Protein AF-A0AAV0WJK2-F1 (afdb_monomer)

Sequence (237 aa):
MKTFFPKAPYCVALFKSIAQGIRLPPEPILTRWGTWLEAAIYYCENFQIICSTINALDENYADSIKKVKLCLLKPGLENNLAYIKSNFHVLTMAIVKLQTKNLPLADSLTVIQEVNSKFQPLKGTQGKAVLLKLQKVCEKYEGLKMVEKISNILEGEDEILDMNQFLDNYSCNNFVYFKYAPTTSVDVERSFSSYKTLLSDNRRAFTFENLRKHLRPYRQHHPSIHFYFFYGELACN

pLDDT: mean 74.37, std 17.86, range [25.33, 94.31]

Mean predicted aligned error: 12.56 Å

Nearest PDB structures (foldseek):
  7wot-assembly1_P  TM=3.362E-01  e=7.918E+00  Saccharomyces cerevisiae
  7mfd-assembly1_C  TM=3.365E-01  e=8.317E+00  Homo sapiens

Radius of gyration: 23.31 Å; Cα contacts (8 Å, |Δi|>4): 149; chains: 1; bounding box: 65×35×63 Å

Organism: NCBI:txid13131

Solvent-accessible surface area (backbone atoms only — not comparable to full-atom values): 14591 Å² total; per-residue (Å²): 134,86,76,74,58,90,76,32,71,66,56,44,52,50,39,52,72,75,39,73,93,59,80,79,85,67,82,55,48,92,90,38,64,56,41,45,52,52,32,44,37,50,48,52,76,42,39,69,63,50,50,55,44,58,67,73,50,64,50,88,80,36,72,66,49,43,53,51,54,58,57,71,68,40,86,60,51,69,60,51,29,50,50,46,41,75,67,47,47,61,54,43,55,41,55,53,57,62,69,45,83,84,50,40,32,59,62,48,50,50,46,52,49,54,48,49,63,65,41,69,77,44,68,62,72,67,36,42,53,50,42,55,51,51,50,53,54,58,68,70,36,62,64,54,61,52,51,51,53,55,39,39,48,75,76,68,48,95,68,88,74,68,64,86,80,44,70,99,76,78,53,81,81,55,57,69,65,46,50,57,41,75,91,40,62,65,56,55,57,54,44,50,58,52,45,55,62,71,70,39,92,87,67,85,79,85,52,72,70,62,50,53,69,74,47,54,98,65,73,77,89,60,102,79,72,81,92,68,67,83,83,52,76,87,64,80,130

Secondary structure (DSSP, 8-state):
---SSTT-HHHHHHHHHHSTTPPPPP---TT-HHHHHHHHHHHHHTHHHHHHHHHTS-GGG-HHHHHHHHHHTSTTHHHHHHHHHHHHHHHHHHHHHHTSTT--HHHHHHHHHHHHHHHTT--SHHHHHHHHHHHHHHHH-HHHHHHHHHHHHHHT------GGGS-TT--HHHHGGGGG---SHHHHHHHHHHHHHHTSTTS----HHHHHHHSGGG----TT-----SSSTTS--

Structure (mmCIF, N/CA/C/O backbone):
data_AF-A0AAV0WJK2-F1
#
_entry.id   AF-A0AAV0WJK2-F1
#
loop_
_atom_site.group_PDB
_atom_site.id
_atom_site.type_symbol
_atom_site.label_atom_id
_atom_site.label_alt_id
_atom_site.label_comp_id
_atom_site.label_asym_id
_atom_site.label_entity_id
_atom_site.label_seq_id
_atom_site.pdbx_PDB_ins_code
_atom_site.Cartn_x
_atom_site.Cartn_y
_atom_site.Cartn_z
_atom_site.occupancy
_atom_site.B_iso_or_equiv
_atom_site.auth_seq_id
_atom_site.auth_comp_id
_atom_site.auth_asym_id
_atom_site.auth_atom_id
_atom_site.pdbx_PDB_model_num
ATOM 1 N N . MET A 1 1 ? 2.038 12.239 -14.663 1.00 38.25 1 MET A N 1
ATOM 2 C CA . MET A 1 1 ? 2.965 11.410 -15.469 1.00 3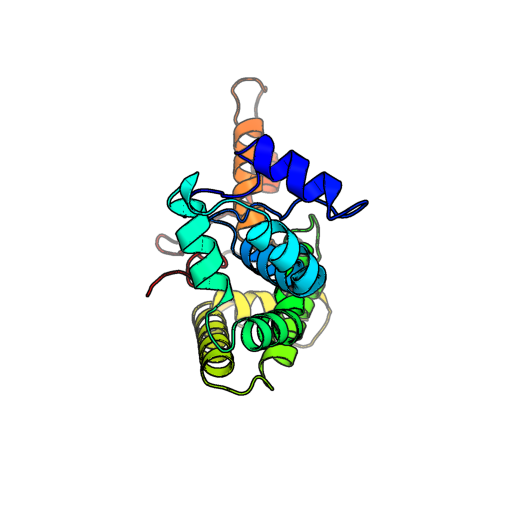8.25 1 MET A CA 1
ATOM 3 C C . MET A 1 1 ? 2.125 10.672 -16.510 1.00 38.25 1 MET A C 1
ATOM 5 O O . MET A 1 1 ? 1.219 9.956 -16.110 1.00 38.25 1 MET A O 1
ATOM 9 N N . LYS A 1 2 ? 2.285 10.940 -17.817 1.00 43.56 2 LYS A N 1
ATOM 10 C CA . LYS A 1 2 ? 1.492 10.256 -18.864 1.00 43.56 2 LYS A CA 1
ATOM 11 C C . LYS A 1 2 ? 1.975 8.798 -18.998 1.00 43.56 2 LYS A C 1
ATOM 13 O O . LYS A 1 2 ? 3.174 8.551 -18.947 1.00 43.56 2 LYS A O 1
ATOM 18 N N . THR A 1 3 ? 1.042 7.858 -19.132 1.00 48.41 3 THR A N 1
ATOM 19 C CA . THR A 1 3 ? 1.235 6.393 -19.188 1.00 48.41 3 THR A CA 1
ATOM 20 C C . THR A 1 3 ? 2.058 5.961 -20.413 1.00 48.41 3 THR A C 1
ATOM 22 O O . THR A 1 3 ? 1.645 6.244 -21.537 1.00 48.41 3 THR A O 1
ATOM 25 N N . PHE A 1 4 ? 3.192 5.281 -20.207 1.00 53.69 4 PHE A N 1
ATOM 26 C CA . PHE A 1 4 ? 4.162 4.926 -21.262 1.00 53.69 4 PHE A CA 1
ATOM 27 C C . PHE A 1 4 ? 3.839 3.613 -22.003 1.00 53.69 4 PHE A C 1
ATOM 29 O O . PHE A 1 4 ? 3.826 3.591 -23.227 1.00 53.69 4 PHE A O 1
ATOM 36 N N . PHE A 1 5 ? 3.530 2.529 -21.285 1.00 56.81 5 PHE A N 1
ATOM 37 C CA . PHE A 1 5 ? 3.301 1.206 -21.892 1.00 56.81 5 PHE A CA 1
ATOM 38 C C . PHE A 1 5 ? 1.904 0.976 -22.505 1.00 56.81 5 PHE A C 1
ATOM 40 O O . PHE A 1 5 ? 1.838 0.472 -23.619 1.00 56.81 5 PHE A O 1
ATOM 47 N N . PRO A 1 6 ? 0.781 1.347 -21.865 1.00 55.84 6 PRO A N 1
ATOM 48 C CA . PRO A 1 6 ? -0.554 0.919 -22.314 1.00 55.84 6 PRO A CA 1
ATOM 49 C C . PRO A 1 6 ? -1.087 1.643 -23.556 1.00 55.84 6 PRO A C 1
ATOM 51 O O . PRO A 1 6 ? -1.989 1.150 -24.224 1.00 55.84 6 PRO A O 1
ATOM 54 N N . LYS A 1 7 ? -0.556 2.834 -23.863 1.00 63.03 7 LYS A N 1
ATOM 55 C CA . LYS A 1 7 ? -1.101 3.721 -24.907 1.00 63.03 7 LYS A CA 1
ATOM 56 C C . LYS A 1 7 ? -0.344 3.670 -26.234 1.00 63.03 7 LYS A C 1
ATOM 58 O O . LYS A 1 7 ? -0.722 4.377 -27.161 1.00 63.03 7 LYS A O 1
ATOM 63 N N . ALA A 1 8 ? 0.705 2.853 -26.334 1.00 71.25 8 ALA A N 1
ATOM 64 C CA . ALA A 1 8 ? 1.527 2.722 -27.532 1.00 71.25 8 ALA A CA 1
ATOM 65 C C . ALA A 1 8 ? 1.498 1.266 -28.036 1.00 71.25 8 ALA A C 1
ATOM 67 O O . ALA A 1 8 ? 2.210 0.425 -27.482 1.00 71.25 8 ALA A O 1
ATOM 68 N N . PRO A 1 9 ? 0.709 0.949 -29.086 1.00 79.31 9 PRO A N 1
ATOM 69 C CA . PRO A 1 9 ? 0.580 -0.412 -29.618 1.00 79.31 9 PRO A CA 1
ATOM 70 C C . PRO A 1 9 ? 1.926 -1.062 -29.957 1.00 79.31 9 PRO A C 1
ATOM 72 O O . PRO A 1 9 ? 2.132 -2.239 -29.674 1.00 79.31 9 PRO A O 1
ATOM 75 N N . TYR A 1 10 ? 2.865 -0.266 -30.478 1.00 81.06 10 TYR A N 1
ATOM 76 C CA . TYR A 1 10 ? 4.237 -0.688 -30.758 1.00 81.06 10 TYR A CA 1
ATOM 77 C C . TYR A 1 10 ? 4.980 -1.158 -29.496 1.00 81.06 10 TYR A C 1
ATOM 79 O O . TYR A 1 10 ? 5.514 -2.265 -29.470 1.00 81.06 10 TYR A O 1
ATOM 87 N N . CYS A 1 11 ? 4.951 -0.372 -28.414 1.00 79.12 11 CYS A N 1
ATOM 88 C CA . CYS A 1 11 ? 5.599 -0.731 -27.149 1.00 79.12 11 CYS A CA 1
ATOM 89 C C . CYS A 1 11 ? 4.970 -1.980 -26.516 1.00 79.12 11 CYS A C 1
ATOM 91 O O . CYS A 1 11 ? 5.682 -2.811 -25.959 1.00 79.12 11 CYS A O 1
ATOM 93 N N . VAL A 1 12 ? 3.644 -2.133 -26.618 1.00 82.88 12 VAL A N 1
ATOM 94 C CA . VAL A 1 12 ? 2.930 -3.326 -26.134 1.00 82.88 12 VAL A CA 1
ATOM 95 C C . VAL A 1 12 ? 3.332 -4.568 -26.928 1.00 82.88 12 VAL A C 1
ATOM 97 O O . VAL A 1 12 ? 3.562 -5.618 -26.330 1.00 82.88 12 VAL A O 1
ATOM 100 N N . ALA A 1 13 ? 3.419 -4.466 -28.257 1.00 84.12 13 ALA A N 1
ATOM 101 C CA . ALA A 1 13 ? 3.833 -5.572 -29.116 1.00 84.12 13 ALA A CA 1
ATOM 102 C C . ALA A 1 13 ? 5.278 -5.998 -28.822 1.00 84.12 13 ALA A C 1
ATOM 104 O O . ALA A 1 13 ? 5.535 -7.184 -28.617 1.00 84.12 13 ALA A O 1
ATOM 105 N N . LEU A 1 14 ? 6.195 -5.031 -28.707 1.00 84.56 14 LEU A N 1
ATOM 106 C CA . LEU A 1 14 ? 7.592 -5.290 -28.365 1.00 84.56 14 LEU A CA 1
ATOM 107 C C . LEU A 1 14 ? 7.719 -5.934 -26.978 1.00 84.56 14 LEU A C 1
ATOM 109 O O . LEU A 1 14 ? 8.374 -6.965 -26.843 1.00 84.56 14 LEU A O 1
ATOM 113 N N . PHE A 1 15 ? 7.025 -5.399 -25.967 1.00 85.44 15 PHE A N 1
ATOM 114 C CA . PHE A 1 15 ? 7.007 -5.992 -24.628 1.00 85.44 15 PHE A CA 1
ATOM 115 C C . PHE A 1 15 ? 6.515 -7.440 -24.668 1.00 85.44 15 PHE A C 1
ATOM 117 O O . PHE A 1 15 ? 7.173 -8.315 -24.125 1.00 85.44 15 PHE A O 1
ATOM 124 N N . LYS A 1 16 ? 5.408 -7.728 -25.364 1.00 86.62 16 LYS A N 1
ATOM 125 C CA . LYS A 1 16 ? 4.887 -9.099 -25.492 1.00 86.62 16 LYS A CA 1
ATOM 126 C C . LYS A 1 16 ? 5.835 -10.042 -26.239 1.00 86.62 16 LYS A C 1
ATOM 128 O O . LYS A 1 16 ? 5.846 -11.229 -25.930 1.00 86.62 16 LYS A O 1
ATOM 133 N N . SER A 1 17 ? 6.617 -9.540 -27.200 1.00 87.31 17 SER A N 1
ATOM 134 C CA . SER A 1 17 ? 7.615 -10.360 -27.904 1.00 87.31 17 SER A CA 1
ATOM 135 C C . SER A 1 17 ? 8.811 -10.738 -27.024 1.00 87.31 17 SER A C 1
ATOM 137 O O . SER A 1 17 ? 9.305 -11.858 -27.130 1.00 87.31 17 SER A O 1
ATOM 139 N N . ILE A 1 18 ? 9.242 -9.832 -26.139 1.00 85.62 18 ILE A N 1
ATOM 140 C CA . ILE A 1 18 ? 10.401 -10.021 -25.255 1.00 85.62 18 ILE A CA 1
ATOM 141 C C . ILE A 1 18 ? 9.993 -10.764 -23.973 1.00 85.62 18 ILE A C 1
ATOM 143 O O . ILE A 1 18 ? 10.707 -11.643 -23.501 1.00 85.62 18 ILE A O 1
ATOM 147 N N . ALA A 1 19 ? 8.832 -10.429 -23.413 1.00 82.38 19 ALA A N 1
ATOM 148 C CA . ALA A 1 19 ? 8.327 -10.908 -22.132 1.00 82.38 19 ALA A CA 1
ATOM 149 C C . ALA A 1 19 ? 7.183 -11.920 -22.333 1.00 82.38 19 ALA A C 1
ATOM 151 O O . ALA A 1 19 ? 6.019 -11.648 -22.021 1.00 82.38 19 ALA A O 1
ATOM 152 N N . GLN A 1 20 ? 7.502 -13.093 -22.887 1.00 78.94 20 GLN A N 1
ATOM 153 C CA . GLN A 1 20 ? 6.505 -14.141 -23.124 1.00 78.94 20 GLN A CA 1
ATOM 154 C C . GLN A 1 20 ? 5.906 -14.633 -21.797 1.00 78.94 20 GLN A C 1
ATOM 156 O O . GLN A 1 20 ? 6.620 -15.069 -20.899 1.00 78.94 20 GLN A O 1
ATOM 161 N N . GLY A 1 21 ? 4.578 -14.555 -21.667 1.00 80.31 21 GLY A N 1
ATOM 162 C CA . GLY A 1 21 ? 3.846 -15.017 -20.479 1.00 80.31 21 GLY A CA 1
ATOM 163 C C . GLY A 1 21 ? 3.766 -14.021 -19.313 1.00 80.31 21 GLY A C 1
ATOM 164 O O . GLY A 1 21 ? 3.074 -14.301 -18.336 1.00 80.31 21 GLY A O 1
ATOM 165 N N . ILE A 1 22 ? 4.394 -12.845 -19.412 1.00 87.19 22 ILE A N 1
ATOM 166 C CA . ILE A 1 22 ? 4.336 -11.808 -18.371 1.00 87.19 22 ILE A CA 1
ATOM 167 C C . ILE A 1 22 ? 3.217 -10.813 -18.692 1.00 87.19 22 ILE A C 1
ATOM 169 O O . ILE A 1 22 ? 3.017 -10.398 -19.837 1.00 87.19 22 ILE A O 1
ATOM 173 N N . ARG A 1 23 ? 2.446 -10.437 -17.665 1.00 87.38 23 ARG A N 1
ATOM 174 C CA . ARG A 1 23 ? 1.364 -9.449 -17.796 1.00 87.38 23 ARG A CA 1
ATOM 175 C C . ARG A 1 23 ? 1.941 -8.070 -18.100 1.00 87.38 23 ARG A C 1
ATOM 177 O O . ARG A 1 23 ? 3.074 -7.787 -17.757 1.00 87.38 23 ARG A O 1
ATOM 184 N N . LEU A 1 24 ? 1.161 -7.191 -18.723 1.00 87.06 24 LEU A N 1
ATOM 185 C CA . LEU A 1 24 ? 1.614 -5.815 -18.934 1.00 87.06 24 LEU A CA 1
ATOM 186 C C . LEU A 1 24 ? 1.811 -5.088 -17.592 1.00 87.06 24 LEU A C 1
ATOM 188 O O . LEU A 1 24 ? 1.086 -5.388 -16.637 1.00 87.06 24 LEU A O 1
ATOM 192 N N . PRO A 1 25 ? 2.737 -4.111 -17.526 1.00 87.12 25 P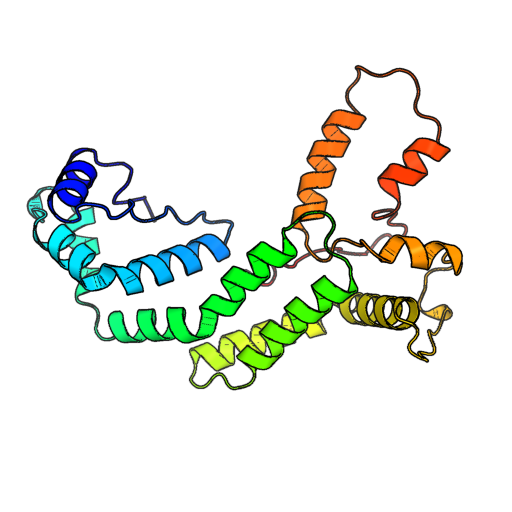RO A N 1
ATOM 193 C CA . PRO A 1 25 ? 2.913 -3.294 -16.334 1.00 87.12 25 PRO A CA 1
ATOM 194 C C . PRO A 1 25 ? 1.592 -2.641 -15.903 1.00 87.12 25 PRO A C 1
ATOM 196 O O . PRO A 1 25 ? 0.878 -2.113 -16.763 1.00 87.12 25 PRO A O 1
ATOM 199 N N . PRO A 1 26 ? 1.259 -2.649 -14.600 1.00 87.69 26 PRO A N 1
ATOM 200 C CA . PRO A 1 26 ? 0.015 -2.069 -14.114 1.00 87.69 26 PRO A CA 1
ATOM 201 C C . PRO A 1 26 ? 0.010 -0.546 -14.288 1.00 87.69 26 PRO A C 1
ATOM 203 O O . PRO A 1 26 ? 1.049 0.116 -14.215 1.00 87.69 26 PRO A O 1
ATOM 206 N N . GLU A 1 27 ? -1.181 0.019 -14.489 1.00 84.94 27 GLU A N 1
ATOM 207 C CA . GLU A 1 27 ? -1.389 1.465 -14.513 1.00 84.94 27 GLU A CA 1
ATOM 208 C C . GLU A 1 27 ? -1.706 1.975 -13.104 1.00 84.94 27 GLU A C 1
ATOM 210 O O . GLU A 1 27 ? -2.805 1.723 -12.599 1.00 84.94 27 GLU A O 1
ATOM 215 N N . PRO A 1 28 ? -0.784 2.707 -12.454 1.00 85.44 28 PRO A N 1
ATOM 216 C CA . PRO A 1 28 ? -1.073 3.272 -11.152 1.00 85.44 28 PRO A CA 1
ATOM 217 C C . PRO A 1 28 ? -2.103 4.401 -11.279 1.00 85.44 28 PRO A C 1
ATOM 219 O O . PRO A 1 28 ? -1.980 5.312 -12.102 1.00 85.44 28 PRO A O 1
ATOM 222 N N . ILE A 1 29 ? -3.122 4.358 -10.427 1.00 81.88 29 ILE A N 1
ATOM 223 C CA . ILE A 1 29 ? -4.192 5.349 -10.355 1.00 81.88 29 ILE A CA 1
ATOM 224 C C . ILE A 1 29 ? -3.753 6.451 -9.389 1.00 81.88 29 ILE A C 1
ATOM 226 O O . ILE A 1 29 ? -3.414 6.183 -8.237 1.00 81.88 29 ILE A O 1
ATOM 230 N N . LEU A 1 30 ? -3.792 7.710 -9.840 1.00 73.62 30 LEU A N 1
ATOM 231 C CA . LEU A 1 30 ? -3.325 8.874 -9.067 1.00 73.62 30 LEU A CA 1
ATOM 232 C C . LEU A 1 30 ? -3.942 8.961 -7.665 1.00 73.62 30 LEU A C 1
ATOM 234 O O . LEU A 1 30 ? -3.247 9.284 -6.711 1.00 73.62 30 LEU A O 1
ATOM 238 N N . THR A 1 31 ? -5.224 8.631 -7.533 1.00 74.81 31 THR A N 1
ATOM 239 C CA . THR A 1 31 ? -5.961 8.697 -6.265 1.00 74.81 31 THR A CA 1
ATOM 240 C C . THR A 1 31 ? -5.860 7.422 -5.420 1.00 74.81 31 THR A C 1
ATOM 242 O O . THR A 1 31 ? -6.415 7.376 -4.326 1.00 74.81 31 THR A O 1
ATOM 245 N N . ARG A 1 32 ? -5.167 6.368 -5.885 1.00 77.12 32 ARG A N 1
ATOM 246 C CA . ARG A 1 32 ? -5.069 5.077 -5.179 1.00 77.12 32 ARG A CA 1
ATOM 247 C C . ARG A 1 32 ? -3.620 4.640 -4.990 1.00 77.12 32 ARG A C 1
ATOM 249 O O . ARG A 1 32 ? -3.105 3.826 -5.750 1.00 77.12 32 ARG A O 1
ATOM 256 N N . TRP A 1 33 ? -2.985 5.109 -3.919 1.00 79.81 33 TRP A N 1
ATOM 257 C CA . TRP A 1 33 ? -1.591 4.795 -3.564 1.00 79.81 33 TRP A CA 1
ATOM 258 C C . TRP A 1 33 ? -1.245 3.297 -3.527 1.00 79.81 33 TRP A C 1
ATOM 260 O O . TRP A 1 33 ? -0.135 2.932 -3.903 1.00 79.81 33 TRP A O 1
ATOM 270 N N . GLY A 1 34 ? -2.192 2.418 -3.171 1.00 85.19 34 GLY A N 1
ATOM 271 C CA . GLY A 1 34 ? -1.992 0.963 -3.256 1.00 85.19 34 GLY A CA 1
ATOM 272 C C . GLY A 1 34 ? -1.549 0.503 -4.652 1.00 85.19 34 GLY A C 1
ATOM 273 O O . GLY A 1 34 ? -0.603 -0.265 -4.772 1.00 85.19 34 GLY A O 1
ATOM 274 N N . THR A 1 35 ? -2.123 1.087 -5.709 1.00 86.12 35 THR A N 1
ATOM 275 C CA . THR A 1 35 ? -1.763 0.763 -7.103 1.00 86.12 35 THR A CA 1
ATOM 276 C C . THR A 1 35 ? -0.363 1.251 -7.494 1.00 86.12 35 THR A C 1
ATOM 278 O O . THR A 1 35 ? 0.277 0.665 -8.362 1.00 86.12 35 THR A O 1
ATOM 281 N N . TRP A 1 36 ? 0.156 2.295 -6.834 1.00 90.56 36 TRP A N 1
ATOM 282 C CA . TRP A 1 36 ? 1.540 2.745 -7.020 1.00 90.56 36 TRP A CA 1
ATOM 283 C C . TRP A 1 36 ? 2.540 1.783 -6.381 1.00 90.56 36 TRP A C 1
ATOM 285 O O . TRP A 1 36 ? 3.576 1.494 -6.979 1.00 90.56 36 TRP A O 1
ATOM 295 N N . LEU A 1 37 ? 2.227 1.267 -5.191 1.00 91.06 37 LEU A N 1
ATOM 296 C CA . LEU A 1 37 ? 3.049 0.257 -4.525 1.00 91.06 37 LEU A CA 1
ATOM 297 C C . LEU A 1 37 ? 3.044 -1.063 -5.301 1.00 91.06 37 LEU A C 1
ATOM 299 O O . LEU A 1 37 ? 4.107 -1.634 -5.524 1.00 91.06 37 LEU A O 1
ATOM 303 N N . GLU A 1 38 ? 1.880 -1.509 -5.777 1.00 91.31 38 GLU A N 1
ATOM 304 C CA . GLU A 1 38 ? 1.764 -2.681 -6.655 1.00 91.31 38 GLU A CA 1
ATOM 305 C C . GLU A 1 38 ? 2.585 -2.516 -7.937 1.00 91.31 38 GLU A C 1
ATOM 307 O O . GLU A 1 38 ? 3.303 -3.433 -8.332 1.00 91.31 38 GLU A O 1
ATOM 312 N N . ALA A 1 39 ? 2.552 -1.330 -8.555 1.00 91.81 39 ALA A N 1
ATOM 313 C CA . ALA A 1 39 ? 3.396 -1.038 -9.705 1.00 91.81 39 ALA A CA 1
ATOM 314 C C . ALA A 1 39 ? 4.885 -1.141 -9.354 1.00 91.81 39 ALA A C 1
ATOM 316 O O . ALA A 1 39 ? 5.628 -1.812 -10.066 1.00 91.81 39 ALA A O 1
ATOM 317 N N . ALA A 1 40 ? 5.330 -0.536 -8.250 1.00 92.75 40 ALA A N 1
ATOM 318 C CA . ALA A 1 40 ? 6.724 -0.624 -7.815 1.00 92.75 40 ALA A CA 1
ATOM 319 C C . ALA A 1 40 ? 7.167 -2.077 -7.556 1.00 92.75 40 ALA A C 1
ATOM 321 O O . ALA A 1 40 ? 8.258 -2.467 -7.970 1.00 92.75 40 ALA A O 1
ATOM 322 N N . ILE A 1 41 ? 6.310 -2.893 -6.936 1.00 93.00 41 ILE A N 1
ATOM 323 C CA . ILE A 1 41 ? 6.560 -4.324 -6.712 1.00 93.00 41 ILE A CA 1
ATOM 324 C C . ILE A 1 41 ? 6.692 -5.062 -8.049 1.00 93.00 41 ILE A C 1
ATOM 326 O O . ILE A 1 41 ? 7.665 -5.790 -8.245 1.00 93.00 41 ILE A O 1
ATOM 330 N N . TYR A 1 42 ? 5.782 -4.814 -8.992 1.00 93.94 42 TYR A N 1
ATOM 331 C CA . TYR A 1 42 ? 5.838 -5.392 -10.334 1.00 93.94 42 TYR A CA 1
ATOM 332 C C . TYR A 1 42 ? 7.142 -5.028 -11.068 1.00 93.94 42 TYR A C 1
ATOM 334 O O . TYR A 1 42 ? 7.778 -5.896 -11.671 1.00 93.94 42 TYR A O 1
ATOM 342 N N . TYR A 1 43 ? 7.566 -3.759 -11.003 1.00 93.06 43 TYR A N 1
ATOM 343 C CA . TYR A 1 43 ? 8.825 -3.307 -11.605 1.00 93.06 43 TYR A CA 1
ATOM 344 C C . TYR A 1 43 ? 10.043 -3.947 -10.934 1.00 93.06 43 TYR A C 1
ATOM 346 O O . TYR A 1 43 ? 11.006 -4.258 -11.625 1.00 93.06 43 TYR A O 1
ATOM 354 N N . CYS A 1 44 ? 9.999 -4.178 -9.620 1.00 94.31 44 CYS A N 1
ATOM 355 C CA . CYS A 1 44 ? 11.049 -4.898 -8.902 1.00 94.31 44 CYS A CA 1
ATOM 356 C C . CYS A 1 44 ? 11.150 -6.366 -9.350 1.00 94.31 44 CYS A C 1
ATOM 358 O O . CYS A 1 44 ? 12.249 -6.892 -9.480 1.00 94.31 44 CYS A O 1
ATOM 360 N N . GLU A 1 45 ? 10.017 -7.034 -9.576 1.00 93.62 45 GLU A N 1
ATOM 361 C CA . GLU A 1 45 ? 9.957 -8.448 -9.978 1.00 93.62 45 GLU A CA 1
ATOM 362 C C . GLU A 1 45 ? 10.419 -8.690 -11.407 1.00 93.62 45 GLU A C 1
ATOM 364 O O . GLU A 1 45 ? 11.058 -9.698 -11.693 1.00 93.62 45 GLU A O 1
ATOM 369 N N . ASN A 1 46 ? 10.111 -7.752 -12.297 1.00 93.38 46 ASN A N 1
ATOM 370 C CA . ASN A 1 46 ? 10.344 -7.892 -13.729 1.00 93.38 46 ASN A CA 1
ATOM 371 C C . ASN A 1 46 ? 11.434 -6.930 -14.226 1.00 93.38 46 ASN A C 1
ATOM 373 O O . ASN A 1 46 ? 11.469 -6.599 -15.411 1.00 93.38 46 ASN A O 1
ATOM 377 N N . PHE A 1 47 ? 12.312 -6.458 -13.332 1.00 92.00 47 PHE A N 1
ATOM 378 C CA . PHE A 1 47 ? 13.224 -5.344 -13.604 1.00 92.00 47 PHE A CA 1
ATOM 379 C C . PHE A 1 47 ? 14.091 -5.576 -14.846 1.00 92.00 47 PHE A C 1
ATOM 381 O O . PHE A 1 47 ? 14.096 -4.752 -15.758 1.00 92.00 47 PHE A O 1
ATOM 388 N N . GLN A 1 48 ? 14.757 -6.731 -14.928 1.00 91.31 48 GLN A N 1
ATOM 389 C CA . GLN A 1 48 ? 15.635 -7.072 -16.053 1.00 91.31 48 GLN A CA 1
ATOM 390 C C . GLN A 1 48 ? 14.886 -7.083 -17.389 1.00 91.31 48 GLN A C 1
ATOM 392 O O . GLN A 1 48 ? 15.337 -6.489 -18.363 1.00 91.31 48 GLN A O 1
ATOM 397 N N . ILE A 1 49 ? 13.703 -7.696 -17.419 1.00 91.06 49 ILE A N 1
ATOM 398 C CA . ILE A 1 49 ? 12.872 -7.826 -18.622 1.00 91.06 49 ILE A CA 1
ATOM 399 C C . ILE A 1 49 ? 12.378 -6.454 -19.091 1.00 91.06 49 ILE A C 1
ATOM 401 O O . ILE A 1 49 ? 12.357 -6.150 -20.288 1.00 91.06 49 ILE A O 1
ATOM 405 N N . ILE A 1 50 ? 12.019 -5.593 -18.140 1.00 90.19 50 ILE A N 1
ATOM 406 C CA . ILE A 1 50 ? 11.605 -4.217 -18.405 1.00 90.19 50 ILE A CA 1
ATOM 407 C C . ILE A 1 50 ? 12.782 -3.399 -18.947 1.00 90.19 50 ILE A C 1
ATOM 409 O O . ILE A 1 50 ? 12.606 -2.691 -19.938 1.00 90.19 50 ILE A O 1
ATOM 413 N N . CYS A 1 51 ? 13.980 -3.544 -18.376 1.00 89.88 51 CYS A N 1
ATOM 414 C CA . CYS A 1 51 ? 15.199 -2.919 -18.888 1.00 89.88 51 CYS A CA 1
ATOM 415 C C . CYS A 1 51 ? 15.511 -3.369 -20.320 1.00 89.88 51 CYS A C 1
ATOM 417 O O . CYS A 1 51 ? 15.711 -2.519 -21.185 1.00 89.88 51 CYS A O 1
ATOM 419 N N . SER A 1 52 ? 15.475 -4.673 -20.607 1.00 90.50 52 SER A N 1
ATOM 420 C CA . SER A 1 52 ? 15.672 -5.203 -21.963 1.00 90.50 52 SER A CA 1
ATOM 421 C C . SER A 1 52 ? 14.654 -4.635 -22.951 1.00 90.50 52 SER A C 1
ATOM 423 O O . SER A 1 52 ? 15.027 -4.199 -24.039 1.00 90.50 52 SER A O 1
ATOM 425 N N . THR A 1 53 ? 13.379 -4.566 -22.555 1.00 88.62 53 THR A N 1
ATOM 426 C CA . THR A 1 53 ? 12.320 -4.009 -23.408 1.00 88.62 53 THR A CA 1
ATOM 427 C C . THR A 1 53 ? 12.535 -2.526 -23.688 1.00 88.62 53 THR A C 1
ATOM 429 O O . THR A 1 53 ? 12.409 -2.085 -24.826 1.00 88.62 53 THR A O 1
ATOM 432 N N . ILE A 1 54 ? 12.862 -1.742 -22.660 1.00 88.56 54 ILE A N 1
ATOM 433 C CA . ILE A 1 54 ? 13.076 -0.300 -22.803 1.00 88.56 54 ILE A CA 1
ATOM 434 C C . ILE A 1 54 ? 14.331 -0.021 -23.636 1.00 88.56 54 ILE A C 1
ATOM 436 O O . ILE A 1 54 ? 14.315 0.886 -24.464 1.00 88.56 54 ILE A O 1
ATOM 440 N N . ASN A 1 55 ? 15.399 -0.799 -23.459 1.00 89.75 55 ASN A N 1
ATOM 441 C CA . ASN A 1 55 ? 16.638 -0.639 -24.219 1.00 89.75 55 ASN A CA 1
ATOM 442 C C . ASN A 1 55 ? 16.463 -0.965 -25.707 1.00 89.75 55 ASN A C 1
ATOM 444 O O . ASN A 1 55 ? 17.097 -0.311 -26.530 1.00 89.75 55 ASN A O 1
ATOM 448 N N . ALA A 1 56 ? 15.566 -1.895 -26.048 1.00 89.44 56 ALA A N 1
ATOM 449 C CA . ALA A 1 56 ? 15.210 -2.218 -27.429 1.00 89.44 56 ALA A CA 1
ATOM 450 C C . ALA A 1 56 ? 14.398 -1.114 -28.143 1.00 89.44 56 ALA A C 1
ATOM 452 O O . ALA A 1 56 ? 14.233 -1.168 -29.361 1.00 89.44 56 ALA A O 1
ATOM 453 N N . LEU A 1 57 ? 13.884 -0.111 -27.420 1.00 87.38 57 LEU A N 1
ATOM 454 C CA . LEU A 1 57 ? 13.179 1.022 -28.021 1.00 87.38 57 LEU A CA 1
ATOM 455 C C . LEU A 1 57 ? 14.161 2.064 -28.572 1.00 87.38 57 LEU A C 1
ATOM 457 O O . LEU A 1 57 ? 15.117 2.459 -27.897 1.00 87.38 57 LEU A O 1
ATOM 461 N N . ASP A 1 58 ? 13.867 2.572 -29.770 1.00 86.06 58 ASP A N 1
ATOM 462 C CA . ASP A 1 58 ? 14.598 3.691 -30.363 1.00 86.06 58 ASP A CA 1
ATOM 463 C C . ASP A 1 58 ? 14.285 4.995 -29.613 1.00 86.06 58 ASP A C 1
ATOM 465 O O . ASP A 1 58 ? 13.138 5.436 -29.508 1.00 86.06 58 ASP A O 1
ATOM 469 N N . GLU A 1 59 ? 15.330 5.627 -29.091 1.00 83.38 59 GLU A N 1
ATOM 470 C CA . GLU A 1 59 ? 15.256 6.905 -28.387 1.00 83.38 59 GLU A CA 1
ATOM 471 C C . GLU A 1 59 ? 14.799 8.051 -29.279 1.00 83.38 59 GLU A C 1
ATOM 473 O O . GLU A 1 59 ? 14.192 9.002 -28.785 1.00 83.38 59 GLU A O 1
ATOM 478 N N . ASN A 1 60 ? 15.060 7.973 -30.582 1.00 84.06 60 ASN A N 1
ATOM 479 C CA . ASN A 1 60 ? 14.714 9.029 -31.525 1.00 84.06 60 ASN A CA 1
ATOM 480 C C . ASN A 1 60 ? 13.217 9.067 -31.842 1.00 84.06 60 ASN A C 1
ATOM 482 O O . ASN A 1 60 ? 12.717 10.097 -32.286 1.00 84.06 60 ASN A O 1
ATOM 486 N N . TYR A 1 61 ? 12.492 7.981 -31.558 1.00 83.19 61 TYR A N 1
ATOM 487 C CA . TYR A 1 61 ? 11.066 7.877 -31.845 1.00 83.19 61 TYR A CA 1
ATOM 488 C C . TYR A 1 61 ? 10.209 8.788 -30.951 1.00 83.19 61 TYR A C 1
ATOM 490 O O . TYR A 1 61 ? 9.192 9.317 -31.396 1.00 83.19 61 TYR A O 1
ATOM 498 N N . ALA A 1 62 ? 10.595 8.987 -29.683 1.00 84.00 62 ALA A N 1
ATOM 499 C CA . ALA A 1 62 ? 9.864 9.868 -28.772 1.00 84.00 62 ALA A CA 1
ATOM 500 C C . ALA A 1 62 ? 10.694 10.328 -27.564 1.00 84.00 62 ALA A C 1
ATOM 502 O O . ALA A 1 62 ? 11.348 9.529 -26.894 1.00 84.00 62 ALA A O 1
ATOM 503 N N . ASP A 1 63 ? 10.510 11.586 -27.147 1.00 85.25 63 ASP A N 1
ATOM 504 C CA . ASP A 1 63 ? 11.137 12.138 -25.931 1.00 85.25 63 ASP A CA 1
ATOM 505 C C . ASP A 1 63 ? 10.764 11.385 -24.647 1.00 85.25 63 ASP A C 1
ATOM 507 O O . ASP A 1 63 ? 11.504 11.391 -23.662 1.00 85.25 63 ASP A O 1
ATOM 511 N N . SER A 1 64 ? 9.600 10.730 -24.632 1.00 83.69 64 SER A N 1
ATOM 512 C CA . SER A 1 64 ? 9.189 9.892 -23.503 1.00 83.69 64 SER A CA 1
ATOM 513 C C . SER A 1 64 ? 10.098 8.670 -23.325 1.00 83.69 64 SER A C 1
ATOM 515 O O . SER A 1 64 ? 10.390 8.316 -22.185 1.00 83.69 64 SER A O 1
ATOM 517 N N . ILE A 1 65 ? 10.613 8.088 -24.416 1.00 85.00 65 ILE A N 1
ATOM 518 C CA . ILE A 1 65 ? 11.541 6.946 -24.390 1.00 85.00 65 ILE A CA 1
ATOM 519 C C . ILE A 1 65 ? 12.886 7.393 -23.818 1.00 85.00 65 ILE A C 1
ATOM 521 O O . ILE A 1 65 ? 13.387 6.765 -22.884 1.00 85.00 65 ILE A O 1
ATOM 525 N N . LYS A 1 66 ? 13.410 8.538 -24.283 1.00 87.56 66 LYS A N 1
ATOM 526 C CA . LYS A 1 66 ? 14.631 9.156 -23.733 1.00 87.56 66 LYS A CA 1
ATOM 527 C C . LYS A 1 66 ? 14.524 9.353 -22.221 1.00 87.56 66 LYS A C 1
ATOM 529 O O . LYS A 1 66 ? 15.399 8.938 -21.465 1.00 87.56 66 LYS A O 1
ATOM 534 N N . LYS A 1 67 ? 13.410 9.931 -21.755 1.00 88.81 67 LYS A N 1
ATOM 535 C CA . LYS A 1 67 ? 13.161 10.158 -20.320 1.00 88.81 67 LYS A CA 1
ATOM 536 C C . LYS A 1 67 ? 13.120 8.861 -19.516 1.00 88.81 67 LYS A C 1
ATOM 538 O O . LYS A 1 67 ? 13.664 8.820 -18.417 1.00 88.81 67 LYS A O 1
ATOM 543 N N . VAL A 1 68 ? 12.479 7.815 -20.036 1.00 87.94 68 VAL A N 1
ATOM 544 C CA . VAL A 1 68 ? 12.394 6.522 -19.344 1.00 87.94 68 VAL A CA 1
ATOM 545 C C . VAL A 1 68 ? 13.768 5.853 -19.258 1.00 87.94 68 VAL A C 1
ATOM 547 O O . VAL A 1 68 ? 14.128 5.386 -18.180 1.00 87.94 68 VAL A O 1
ATOM 550 N N . LYS A 1 69 ? 14.577 5.881 -20.324 1.00 90.00 69 LYS A N 1
ATOM 551 C CA . LYS A 1 69 ? 15.954 5.362 -20.287 1.00 90.00 69 LYS A CA 1
ATOM 552 C C . LYS A 1 69 ? 16.834 6.106 -19.285 1.00 90.00 69 LYS A C 1
ATOM 554 O O . LYS A 1 69 ? 17.504 5.471 -18.479 1.00 90.00 69 LYS A O 1
ATOM 559 N N . LEU A 1 70 ? 16.749 7.438 -19.232 1.00 89.94 70 LEU A N 1
ATOM 560 C CA . LEU A 1 70 ? 17.437 8.228 -18.202 1.00 89.94 70 LEU A CA 1
ATOM 561 C C . LEU A 1 70 ? 16.998 7.854 -16.778 1.00 89.94 70 LEU A C 1
ATOM 563 O O . LEU A 1 70 ? 17.812 7.868 -15.858 1.00 89.94 70 LEU A O 1
ATOM 567 N N . CYS A 1 71 ? 15.723 7.509 -16.575 1.00 88.56 71 CYS A N 1
ATOM 568 C CA . CYS A 1 71 ? 15.243 7.034 -15.279 1.00 88.56 71 CYS A CA 1
ATOM 569 C C . CYS A 1 71 ? 15.841 5.678 -14.888 1.00 88.56 71 CYS A C 1
ATOM 571 O O . CYS A 1 71 ? 16.133 5.499 -13.708 1.00 88.56 71 CYS A O 1
ATOM 573 N N . LEU A 1 72 ? 16.047 4.758 -15.838 1.00 88.75 72 LEU A N 1
ATOM 574 C CA . LEU A 1 72 ? 16.681 3.459 -15.574 1.00 88.75 72 LEU A CA 1
ATOM 575 C C . LEU A 1 72 ? 18.151 3.591 -15.162 1.00 88.75 72 LEU A C 1
ATOM 577 O O . LEU A 1 72 ? 18.632 2.794 -14.367 1.00 88.75 72 LEU A O 1
ATOM 581 N N . LEU A 1 73 ? 18.846 4.618 -15.657 1.00 88.38 73 LEU A N 1
ATOM 582 C CA . LEU A 1 73 ? 20.248 4.890 -15.323 1.00 88.38 73 LEU A CA 1
ATOM 583 C C . LEU A 1 73 ? 20.440 5.515 -13.934 1.00 88.38 73 LEU A C 1
ATOM 585 O O . LEU A 1 73 ? 21.577 5.722 -13.506 1.00 88.38 73 LEU A O 1
ATOM 589 N N . LYS A 1 74 ? 19.360 5.859 -13.219 1.00 90.75 74 LYS A N 1
ATOM 590 C CA . LYS A 1 74 ? 19.482 6.489 -11.903 1.00 90.75 74 LYS A CA 1
ATOM 591 C C . LYS A 1 74 ? 20.132 5.523 -10.906 1.00 90.75 74 LYS A C 1
ATOM 593 O O . LYS A 1 74 ? 19.590 4.438 -10.672 1.00 90.75 74 LYS A O 1
ATOM 598 N N . PRO A 1 75 ? 21.238 5.925 -10.253 1.00 89.50 75 PRO A N 1
ATOM 599 C CA . PRO A 1 75 ? 21.897 5.070 -9.281 1.00 89.50 75 PRO A CA 1
ATOM 600 C C . PRO A 1 75 ? 20.956 4.773 -8.111 1.00 89.50 75 PRO A C 1
ATOM 602 O O . PRO A 1 75 ? 20.228 5.645 -7.631 1.00 89.50 75 PRO A O 1
ATOM 605 N N . GLY A 1 76 ? 20.963 3.520 -7.657 1.00 89.62 76 GLY A N 1
ATOM 606 C CA . GLY A 1 76 ? 20.153 3.071 -6.526 1.00 89.62 76 GLY A CA 1
ATOM 607 C C . GLY A 1 76 ? 18.678 2.800 -6.841 1.00 89.62 76 GLY A C 1
ATOM 608 O O . GLY A 1 76 ? 17.932 2.510 -5.910 1.00 89.62 76 GLY A O 1
ATOM 609 N N . LEU A 1 77 ? 18.238 2.852 -8.108 1.00 91.31 77 LEU A N 1
ATOM 610 C CA . LEU A 1 77 ? 16.862 2.498 -8.481 1.00 91.31 77 LEU A CA 1
ATOM 611 C C . LEU A 1 77 ? 16.499 1.069 -8.046 1.00 91.31 77 LEU A C 1
ATOM 613 O O . LEU A 1 77 ? 15.481 0.882 -7.385 1.00 91.31 77 LEU A O 1
ATOM 617 N N . GLU A 1 78 ? 17.345 0.085 -8.357 1.00 91.88 78 GLU A N 1
ATOM 618 C CA . GLU A 1 78 ? 17.140 -1.317 -7.961 1.00 91.88 78 GLU A CA 1
ATOM 619 C C . GLU A 1 78 ? 17.089 -1.478 -6.440 1.00 91.88 78 GLU A C 1
ATOM 621 O O . GLU A 1 78 ? 16.174 -2.106 -5.912 1.00 91.88 78 GLU A O 1
ATOM 626 N N . ASN A 1 79 ? 18.006 -0.822 -5.723 1.00 92.56 79 ASN A N 1
ATOM 627 C CA . ASN A 1 79 ? 18.036 -0.833 -4.260 1.00 92.56 79 ASN A CA 1
ATOM 628 C C . ASN A 1 79 ? 16.749 -0.242 -3.667 1.00 92.56 79 ASN A C 1
ATOM 630 O O . ASN A 1 79 ? 16.196 -0.783 -2.710 1.00 92.56 79 ASN A O 1
ATOM 634 N N . ASN A 1 80 ? 16.242 0.846 -4.253 1.00 92.31 80 ASN A N 1
ATOM 635 C CA . ASN A 1 80 ? 14.990 1.471 -3.837 1.00 92.31 80 ASN A CA 1
ATOM 636 C C . ASN A 1 80 ? 13.784 0.569 -4.128 1.00 92.31 80 ASN A C 1
ATOM 638 O O . ASN A 1 80 ? 12.910 0.439 -3.275 1.00 92.31 80 ASN A O 1
ATOM 642 N N . LEU A 1 81 ? 13.737 -0.084 -5.293 1.00 93.19 81 LEU A N 1
ATOM 643 C CA . LEU A 1 81 ? 12.678 -1.037 -5.641 1.00 93.19 81 LEU A CA 1
ATOM 644 C C . LEU A 1 81 ? 12.682 -2.247 -4.698 1.00 93.19 81 LEU A C 1
ATOM 646 O O . LEU A 1 81 ? 11.628 -2.619 -4.180 1.00 93.19 81 LEU A O 1
ATOM 650 N N . ALA A 1 82 ? 13.861 -2.797 -4.403 1.00 93.19 82 ALA A N 1
ATOM 651 C CA . ALA A 1 82 ? 14.028 -3.889 -3.450 1.00 93.19 82 ALA A CA 1
ATOM 652 C C . ALA A 1 82 ? 13.588 -3.479 -2.036 1.00 93.19 82 ALA A C 1
ATOM 654 O O . ALA A 1 82 ? 12.857 -4.217 -1.372 1.00 93.19 82 ALA A O 1
ATOM 655 N N . TYR A 1 83 ? 13.960 -2.272 -1.593 1.00 92.00 83 TYR A N 1
ATOM 656 C CA . TYR A 1 83 ? 13.511 -1.719 -0.317 1.00 92.00 83 TYR A CA 1
ATOM 657 C C . TYR A 1 83 ? 11.988 -1.550 -0.276 1.00 92.00 83 TYR A C 1
ATOM 659 O O . TYR A 1 83 ? 11.363 -1.939 0.714 1.00 92.00 83 TYR A O 1
ATOM 667 N N . ILE A 1 84 ? 11.381 -1.023 -1.348 1.00 91.75 84 ILE A N 1
ATOM 668 C CA . ILE A 1 84 ? 9.928 -0.841 -1.437 1.00 91.75 84 ILE A CA 1
ATOM 669 C C . ILE A 1 84 ? 9.214 -2.190 -1.334 1.00 91.75 84 ILE A C 1
ATOM 671 O O . ILE A 1 84 ? 8.320 -2.353 -0.502 1.00 91.75 84 ILE A O 1
ATOM 675 N N . LYS A 1 85 ? 9.641 -3.168 -2.140 1.00 92.44 85 LYS A N 1
ATOM 676 C CA . LYS A 1 85 ? 9.048 -4.506 -2.165 1.00 92.44 85 LYS A CA 1
ATOM 677 C C . LYS A 1 85 ? 9.162 -5.203 -0.809 1.00 92.44 85 LYS A C 1
ATOM 679 O O . LYS A 1 85 ? 8.170 -5.730 -0.318 1.00 92.44 85 LYS A O 1
ATOM 684 N N . SER A 1 86 ? 10.343 -5.180 -0.195 1.00 91.69 86 SER A N 1
ATOM 685 C CA . SER A 1 86 ? 10.597 -5.879 1.069 1.00 91.69 86 SER A CA 1
ATOM 686 C C . SER A 1 86 ? 9.776 -5.311 2.235 1.00 91.69 86 SER A C 1
ATOM 688 O O . SER A 1 86 ? 9.214 -6.062 3.028 1.00 91.69 86 SER A O 1
ATOM 690 N N . ASN A 1 87 ? 9.650 -3.981 2.317 1.00 90.38 87 ASN A N 1
ATOM 691 C CA . ASN A 1 87 ? 9.101 -3.319 3.504 1.00 90.38 87 ASN A CA 1
ATOM 692 C C . ASN A 1 87 ? 7.626 -2.911 3.373 1.00 90.38 87 ASN A C 1
ATOM 694 O O . ASN A 1 87 ? 6.886 -2.961 4.352 1.00 90.38 87 ASN A O 1
ATOM 698 N N . PHE A 1 88 ? 7.169 -2.515 2.180 1.00 89.88 88 PHE A N 1
ATOM 699 C CA . PHE A 1 88 ? 5.832 -1.927 1.998 1.00 89.88 88 PHE A CA 1
ATOM 700 C C . PHE A 1 88 ? 4.825 -2.871 1.341 1.00 89.88 88 PHE A C 1
ATOM 702 O O . PHE A 1 88 ? 3.653 -2.518 1.215 1.00 89.88 88 PHE A O 1
ATOM 709 N N . HIS A 1 89 ? 5.222 -4.094 0.980 1.00 89.56 89 HIS A N 1
ATOM 710 C CA . HIS A 1 89 ? 4.273 -5.081 0.464 1.00 89.56 89 HIS A CA 1
ATOM 711 C C . HIS A 1 89 ? 3.170 -5.421 1.482 1.00 89.56 89 HIS A C 1
ATOM 713 O O . HIS A 1 89 ? 2.008 -5.562 1.100 1.00 89.56 89 HIS A O 1
ATOM 719 N N . VAL A 1 90 ? 3.476 -5.432 2.788 1.00 89.12 90 VAL A N 1
ATOM 720 C CA . VAL A 1 90 ? 2.441 -5.596 3.828 1.00 89.12 90 VAL A CA 1
ATOM 721 C C . VAL A 1 90 ? 1.335 -4.546 3.702 1.00 89.12 90 VAL A C 1
ATOM 723 O O . VAL A 1 90 ? 0.164 -4.885 3.832 1.00 89.12 90 VAL A O 1
ATOM 726 N N . LEU A 1 91 ? 1.680 -3.297 3.378 1.00 88.56 91 LEU A N 1
ATOM 727 C CA . LEU A 1 91 ? 0.703 -2.221 3.258 1.00 88.56 91 LEU A CA 1
ATOM 728 C C . LEU A 1 91 ? -0.249 -2.464 2.083 1.00 88.56 91 LEU A C 1
ATOM 730 O O . LEU A 1 91 ? -1.445 -2.226 2.216 1.00 88.56 91 LEU A O 1
ATOM 734 N N . THR A 1 92 ? 0.249 -2.996 0.960 1.00 87.56 92 THR A N 1
ATOM 735 C CA . THR A 1 92 ? -0.623 -3.373 -0.168 1.00 87.56 92 THR A CA 1
ATOM 736 C C . THR A 1 92 ? -1.630 -4.446 0.232 1.00 87.56 92 THR A C 1
ATOM 738 O O . THR A 1 92 ? -2.822 -4.297 -0.028 1.00 87.56 92 THR A O 1
ATOM 741 N N . MET A 1 93 ? -1.181 -5.476 0.952 1.00 88.00 93 MET A N 1
ATOM 742 C CA . MET A 1 93 ? -2.057 -6.549 1.425 1.00 88.00 93 MET A CA 1
ATOM 743 C C . MET A 1 93 ? -3.072 -6.044 2.455 1.00 88.00 93 MET A C 1
ATOM 745 O O . MET A 1 93 ? -4.245 -6.402 2.383 1.00 88.00 93 MET A O 1
ATOM 749 N N . ALA A 1 94 ? -2.648 -5.173 3.372 1.00 88.62 94 ALA A N 1
ATOM 750 C CA . ALA A 1 94 ? -3.519 -4.566 4.370 1.00 88.62 94 ALA A CA 1
ATOM 751 C C . ALA A 1 94 ? -4.611 -3.697 3.731 1.00 88.62 94 ALA A C 1
ATOM 753 O O . ALA A 1 94 ? -5.778 -3.840 4.081 1.00 88.62 94 ALA A O 1
ATOM 754 N N . ILE A 1 95 ? -4.266 -2.858 2.746 1.00 86.00 95 ILE A N 1
ATOM 755 C CA . ILE A 1 95 ? -5.245 -2.037 2.016 1.00 86.00 95 ILE A CA 1
ATOM 756 C C . ILE A 1 95 ? -6.297 -2.923 1.344 1.00 86.00 95 ILE A C 1
ATOM 758 O O . ILE A 1 95 ? -7.487 -2.637 1.449 1.00 86.00 95 ILE A O 1
ATOM 762 N N . VAL A 1 96 ? -5.881 -4.004 0.678 1.00 86.00 96 VAL A N 1
ATOM 763 C CA . VAL A 1 96 ? -6.818 -4.926 0.019 1.00 86.00 96 VAL A CA 1
ATOM 764 C C . VAL A 1 96 ? -7.732 -5.596 1.043 1.00 86.00 96 VAL A C 1
ATOM 766 O O . VAL A 1 96 ? -8.945 -5.599 0.843 1.00 86.00 96 VAL A O 1
ATOM 769 N N . LYS A 1 97 ? -7.179 -6.107 2.154 1.00 87.88 97 LYS A N 1
ATOM 770 C CA . L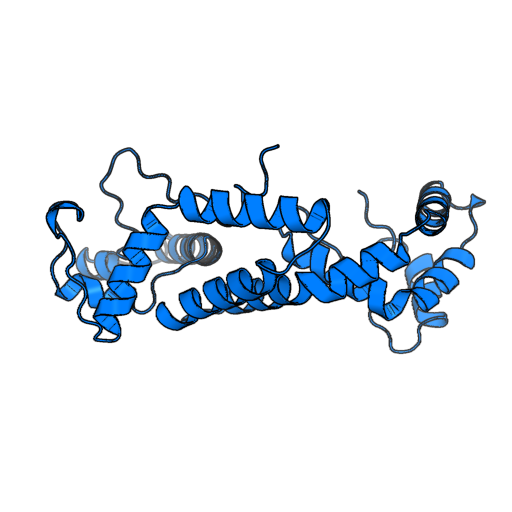YS A 1 97 ? -7.959 -6.719 3.243 1.00 87.88 97 LYS A CA 1
ATOM 771 C C . LYS A 1 97 ? -8.986 -5.741 3.816 1.00 87.88 97 LYS A C 1
ATOM 773 O O . LYS A 1 97 ? -10.166 -6.068 3.857 1.00 87.88 97 LYS A O 1
ATOM 778 N N . LEU A 1 98 ? -8.570 -4.527 4.167 1.00 85.19 98 LEU A N 1
ATOM 779 C CA . LEU A 1 98 ? -9.446 -3.496 4.735 1.00 85.19 98 LEU A CA 1
ATOM 780 C C . LEU A 1 98 ? -10.528 -3.002 3.758 1.00 85.19 98 LEU A C 1
ATOM 782 O O . LEU A 1 98 ? -11.513 -2.411 4.180 1.00 85.19 98 LEU A O 1
ATOM 786 N N . GLN A 1 99 ? -10.366 -3.235 2.452 1.00 81.56 99 GLN A N 1
ATOM 787 C CA . GLN A 1 99 ? -11.372 -2.926 1.430 1.00 81.56 99 GLN A CA 1
ATOM 788 C C . GLN A 1 99 ? -12.338 -4.086 1.137 1.00 81.56 99 GLN A C 1
ATOM 790 O O . GLN A 1 99 ? -13.243 -3.934 0.295 1.00 81.56 99 GLN A O 1
ATOM 795 N N . THR A 1 100 ? -12.136 -5.253 1.759 1.00 81.81 100 THR A N 1
ATOM 796 C CA . THR A 1 100 ? -13.068 -6.380 1.647 1.00 81.81 100 THR A CA 1
ATOM 797 C C . THR A 1 100 ? -14.363 -6.067 2.391 1.00 81.81 100 THR A C 1
ATOM 799 O O . THR A 1 100 ? -14.367 -5.461 3.458 1.00 81.81 100 THR A O 1
ATOM 802 N N . LYS A 1 101 ? -15.501 -6.435 1.795 1.00 74.50 101 LYS A N 1
ATOM 803 C CA . LYS A 1 101 ? -16.809 -6.177 2.407 1.00 74.50 101 LYS A CA 1
ATOM 804 C C . LYS A 1 101 ? -17.027 -7.106 3.599 1.00 74.50 101 LYS A C 1
ATOM 806 O O . LYS A 1 101 ? -16.676 -8.278 3.520 1.00 74.50 101 LYS A O 1
ATOM 811 N N . ASN A 1 102 ? -17.727 -6.602 4.615 1.00 76.94 102 ASN A N 1
ATOM 812 C CA . ASN A 1 102 ? -18.134 -7.347 5.813 1.00 76.94 102 ASN A CA 1
ATOM 813 C C . ASN A 1 102 ? -16.965 -7.866 6.666 1.00 76.94 102 ASN A C 1
ATOM 815 O O . ASN A 1 102 ? -17.134 -8.853 7.380 1.00 76.94 102 ASN A O 1
ATOM 819 N N . LEU A 1 103 ? -15.803 -7.212 6.604 1.00 82.19 103 LEU A N 1
ATOM 820 C CA . LEU A 1 103 ? -14.710 -7.491 7.528 1.00 82.19 103 LEU A CA 1
ATOM 821 C C . LEU A 1 103 ? -15.150 -7.098 8.953 1.00 82.19 103 LEU A C 1
ATOM 823 O O . LEU A 1 103 ? -15.599 -5.963 9.143 1.00 82.19 103 LEU A O 1
ATOM 827 N N . PRO A 1 104 ? -15.078 -8.008 9.942 1.00 85.31 104 PRO A N 1
ATOM 828 C CA . PRO A 1 104 ? -15.323 -7.664 11.334 1.00 85.31 104 PRO A CA 1
ATOM 829 C C . PRO A 1 104 ? -14.398 -6.546 11.814 1.00 85.31 104 PRO A C 1
ATOM 831 O O . PRO A 1 104 ? -13.281 -6.364 11.317 1.00 85.31 104 PRO A O 1
ATOM 834 N N . LEU A 1 105 ? -14.862 -5.798 12.809 1.00 82.31 105 LEU A N 1
ATOM 835 C CA . LEU A 1 105 ? -14.092 -4.691 13.354 1.00 82.31 105 LEU A CA 1
ATOM 836 C C . LEU A 1 105 ? -12.778 -5.167 13.992 1.00 82.31 105 LEU A C 1
ATOM 838 O O . LEU A 1 105 ? -11.729 -4.597 13.696 1.00 82.31 105 LEU A O 1
ATOM 842 N N . ALA A 1 106 ? -12.824 -6.244 14.779 1.00 85.19 106 ALA A N 1
ATOM 843 C CA . ALA A 1 106 ? -11.643 -6.856 15.387 1.00 85.19 106 ALA A CA 1
ATOM 844 C C . ALA A 1 106 ? -10.601 -7.255 14.324 1.00 85.19 106 ALA A C 1
ATOM 846 O O . ALA A 1 106 ? -9.437 -6.863 14.401 1.00 85.19 106 ALA A O 1
ATOM 847 N N . ASP A 1 107 ? -11.032 -7.925 13.252 1.00 86.19 107 ASP A N 1
ATOM 848 C CA . ASP A 1 107 ? -10.163 -8.294 12.127 1.00 86.19 107 ASP A CA 1
ATOM 849 C C . ASP A 1 107 ? -9.579 -7.064 11.409 1.00 86.19 107 ASP A C 1
ATOM 851 O O . ASP A 1 107 ? -8.443 -7.070 10.939 1.00 86.19 107 ASP A O 1
ATOM 855 N N . SER A 1 108 ? -10.333 -5.969 11.330 1.00 85.88 108 SER A N 1
ATOM 856 C CA . SER A 1 108 ? -9.830 -4.719 10.753 1.00 85.88 108 SER A CA 1
ATOM 857 C C . SER A 1 108 ? -8.734 -4.091 11.622 1.00 85.88 108 SER A C 1
ATOM 859 O O . SER A 1 108 ? -7.713 -3.635 11.102 1.00 85.88 108 SER A O 1
ATOM 861 N N . LEU A 1 109 ? -8.927 -4.07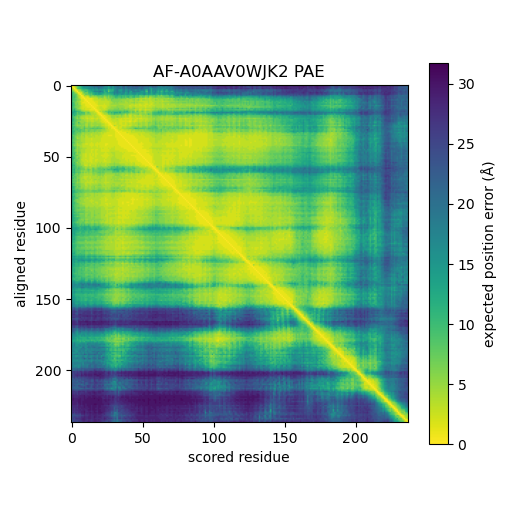8 12.943 1.00 86.44 109 LEU A N 1
ATOM 862 C CA . LEU A 1 109 ? -7.962 -3.535 13.900 1.00 86.44 109 LEU A CA 1
ATOM 863 C C . LEU A 1 109 ? -6.685 -4.376 13.952 1.00 86.44 109 LEU A C 1
ATOM 865 O O . LEU A 1 109 ? -5.590 -3.815 13.931 1.00 86.44 109 LEU A O 1
ATOM 869 N N . THR A 1 110 ? -6.802 -5.705 13.913 1.00 90.06 110 THR A N 1
ATOM 870 C CA . THR A 1 110 ? -5.632 -6.594 13.847 1.00 90.06 110 THR A CA 1
ATOM 871 C C . THR A 1 110 ? -4.797 -6.331 12.593 1.00 90.06 110 THR A C 1
ATOM 873 O O . THR A 1 110 ? -3.578 -6.220 12.689 1.00 90.06 110 THR A O 1
ATOM 876 N N . VAL A 1 111 ? -5.417 -6.105 11.428 1.00 89.50 111 VAL A N 1
ATOM 877 C CA . VAL A 1 111 ? -4.689 -5.728 10.200 1.00 89.50 111 VAL A CA 1
ATOM 878 C C . VAL A 1 111 ? -3.933 -4.402 10.365 1.00 89.50 111 VAL A C 1
ATOM 880 O O . VAL A 1 111 ? -2.795 -4.279 9.905 1.00 89.50 111 VAL A O 1
ATOM 883 N N . ILE A 1 112 ? -4.524 -3.408 11.035 1.00 86.62 112 ILE A N 1
ATOM 884 C CA . ILE A 1 112 ? -3.851 -2.129 11.324 1.00 86.62 112 ILE A CA 1
ATOM 885 C C . ILE A 1 112 ? -2.658 -2.352 12.267 1.00 86.62 112 ILE A C 1
ATOM 887 O O . ILE A 1 112 ? -1.563 -1.835 12.022 1.00 86.62 112 ILE A O 1
ATOM 891 N N . GLN A 1 113 ? -2.835 -3.163 13.310 1.00 88.00 113 GLN A N 1
ATOM 892 C CA . GLN A 1 113 ? -1.778 -3.517 14.258 1.00 88.00 113 GLN A CA 1
ATOM 893 C C . GLN A 1 113 ? -0.637 -4.306 13.592 1.00 88.00 113 GLN A C 1
ATOM 895 O O . GLN A 1 113 ? 0.532 -4.026 13.855 1.00 88.00 113 GLN A O 1
ATOM 900 N N . GLU A 1 114 ? -0.937 -5.228 12.672 1.00 90.88 114 GLU A N 1
ATOM 901 C CA . GLU A 1 114 ? 0.064 -5.963 11.884 1.00 90.88 114 GLU A CA 1
ATOM 902 C C . GLU A 1 114 ? 0.964 -5.015 11.077 1.00 90.88 114 GLU A C 1
ATOM 904 O O . GLU A 1 114 ? 2.190 -5.185 11.041 1.00 90.88 114 GLU A O 1
ATOM 909 N N . VAL A 1 115 ? 0.369 -4.006 10.430 1.00 89.56 115 VAL A N 1
ATOM 910 C CA . VAL A 1 115 ? 1.116 -2.985 9.679 1.00 89.56 115 VAL A CA 1
ATOM 911 C C . VAL A 1 115 ? 1.987 -2.163 10.623 1.00 89.56 115 VAL A C 1
ATOM 913 O O . VAL A 1 115 ? 3.176 -1.997 10.347 1.00 89.56 115 VAL A O 1
ATOM 916 N N . ASN A 1 116 ? 1.430 -1.703 11.748 1.00 88.31 116 ASN A N 1
ATOM 917 C CA . ASN A 1 116 ? 2.174 -0.952 12.759 1.00 88.31 116 ASN A CA 1
ATOM 918 C C . ASN A 1 116 ? 3.404 -1.735 13.233 1.00 88.31 116 ASN A C 1
ATOM 920 O O . ASN A 1 116 ? 4.520 -1.220 13.160 1.00 88.31 116 ASN A O 1
ATOM 924 N N . SER A 1 117 ? 3.229 -2.996 13.630 1.00 89.31 117 SER A N 1
ATOM 925 C CA . SER A 1 117 ? 4.310 -3.862 14.113 1.00 89.31 117 SER A CA 1
ATOM 926 C C . SER A 1 117 ? 5.405 -4.090 13.073 1.00 89.31 117 SER A C 1
ATOM 928 O O . SER A 1 117 ? 6.587 -4.053 13.409 1.00 89.31 117 SER A O 1
ATOM 930 N N . LYS A 1 118 ? 5.050 -4.262 11.792 1.00 89.00 118 LYS A N 1
ATOM 931 C CA . LYS A 1 118 ? 6.045 -4.384 10.712 1.00 89.00 118 LYS A CA 1
ATOM 932 C C . LYS A 1 118 ? 6.746 -3.068 10.384 1.00 89.00 118 LYS A C 1
ATOM 934 O O . LYS A 1 118 ? 7.850 -3.100 9.845 1.00 89.00 118 LYS A O 1
ATOM 939 N N . PHE A 1 119 ? 6.138 -1.927 10.703 1.00 88.94 119 PHE A N 1
ATOM 940 C CA . PHE A 1 119 ? 6.711 -0.612 10.422 1.00 88.94 119 PHE A CA 1
ATOM 941 C C . PHE A 1 119 ? 7.609 -0.093 11.555 1.00 88.94 119 PHE A C 1
ATOM 943 O O . PHE A 1 119 ? 8.536 0.666 11.282 1.00 88.94 119 PHE A O 1
ATOM 950 N N . GLN A 1 120 ? 7.408 -0.543 12.800 1.00 87.12 120 GLN A N 1
ATOM 951 C CA . GLN A 1 120 ? 8.284 -0.224 13.940 1.00 87.12 120 GLN A CA 1
ATOM 952 C C . GLN A 1 120 ? 9.786 -0.469 13.673 1.00 87.12 120 GLN A C 1
ATOM 954 O O . GLN A 1 120 ? 10.589 0.426 13.942 1.00 87.12 120 GLN A O 1
ATOM 959 N N . PRO A 1 121 ? 10.218 -1.623 13.118 1.00 88.94 121 PRO A N 1
ATOM 960 C CA . PRO A 1 121 ? 11.637 -1.892 12.887 1.00 88.94 121 PRO A CA 1
ATOM 961 C C . PRO A 1 121 ? 12.221 -1.190 11.649 1.00 88.94 121 PRO A C 1
ATOM 963 O O . PRO A 1 121 ? 13.390 -1.426 11.330 1.00 88.94 121 PRO A O 1
ATOM 966 N N . LEU A 1 122 ? 11.458 -0.357 10.923 1.00 87.38 122 LEU A N 1
ATOM 967 C CA . LEU A 1 122 ? 11.943 0.277 9.695 1.00 87.38 122 LEU A CA 1
ATOM 968 C C . LEU A 1 122 ? 13.112 1.225 9.974 1.00 87.38 122 LEU A C 1
ATOM 970 O O . LEU A 1 122 ? 13.021 2.195 10.726 1.00 87.38 122 LEU A O 1
ATOM 974 N N . LYS A 1 123 ? 14.228 0.964 9.293 1.00 81.75 123 LYS A N 1
ATOM 975 C CA . LYS A 1 123 ? 15.444 1.780 9.350 1.00 81.75 123 LYS A CA 1
ATOM 976 C C . LYS A 1 123 ? 15.564 2.660 8.105 1.00 81.75 123 LYS A C 1
ATOM 978 O O . LYS A 1 123 ? 14.962 2.388 7.065 1.00 81.75 123 LYS A O 1
ATOM 983 N N . GLY A 1 124 ? 16.383 3.705 8.215 1.00 83.75 124 GLY A N 1
ATOM 984 C CA . GLY A 1 124 ? 16.643 4.669 7.143 1.00 83.75 124 GLY A CA 1
ATOM 985 C C . GLY A 1 124 ? 15.756 5.914 7.205 1.00 83.75 124 GLY A C 1
ATOM 986 O O . GLY A 1 124 ? 14.777 5.971 7.946 1.00 83.75 124 GLY A O 1
ATOM 987 N N . THR A 1 125 ? 16.124 6.937 6.435 1.00 86.31 125 THR A N 1
ATOM 988 C CA . THR A 1 125 ? 15.426 8.233 6.409 1.00 86.31 125 THR A CA 1
ATOM 989 C C . THR A 1 125 ? 13.980 8.090 5.934 1.00 86.31 125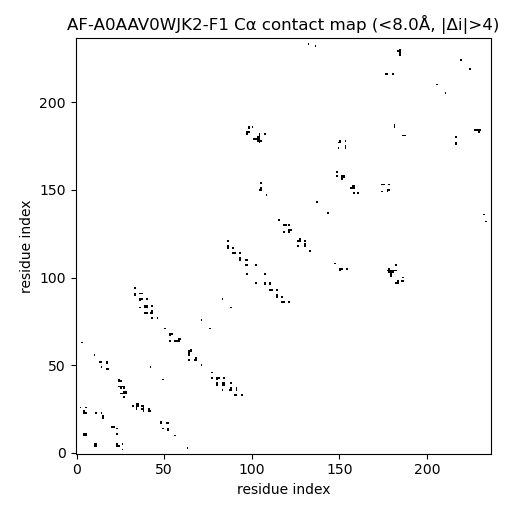 THR A C 1
ATOM 991 O O . THR A 1 125 ? 13.073 8.613 6.575 1.00 86.31 125 THR A O 1
ATOM 994 N N . GLN A 1 126 ? 13.759 7.314 4.870 1.00 84.81 126 GLN A N 1
ATOM 995 C CA . GLN A 1 126 ? 12.430 7.087 4.295 1.00 84.81 126 GLN A CA 1
ATOM 996 C C . GLN A 1 126 ? 11.542 6.230 5.205 1.00 84.81 126 GLN A C 1
ATOM 998 O O . GLN A 1 126 ? 10.400 6.598 5.462 1.00 84.81 126 GLN A O 1
ATOM 1003 N N . GLY A 1 127 ? 12.074 5.137 5.765 1.00 85.50 127 GLY A N 1
ATOM 1004 C CA . GLY A 1 127 ? 11.343 4.295 6.718 1.00 85.50 127 GLY A CA 1
ATOM 1005 C C . GLY A 1 127 ? 10.883 5.069 7.955 1.00 85.50 127 GLY A C 1
ATOM 1006 O O . GLY A 1 127 ? 9.710 5.009 8.318 1.00 85.50 127 GLY A O 1
ATOM 1007 N N . LYS A 1 128 ? 11.773 5.886 8.539 1.00 88.00 128 LYS A N 1
ATOM 1008 C CA . LYS A 1 128 ? 11.435 6.768 9.669 1.00 88.00 128 LYS A CA 1
ATOM 1009 C C . LYS A 1 128 ? 10.369 7.799 9.304 1.00 88.00 128 LYS A C 1
ATOM 1011 O O . LYS A 1 128 ? 9.457 8.025 10.091 1.00 88.00 128 LYS A O 1
ATOM 1016 N N . ALA A 1 129 ? 10.461 8.409 8.122 1.00 87.75 129 ALA A N 1
ATOM 1017 C CA . ALA A 1 129 ? 9.462 9.371 7.663 1.00 87.75 129 ALA A CA 1
ATOM 1018 C C . ALA A 1 129 ? 8.070 8.730 7.531 1.00 87.75 129 ALA A C 1
ATOM 1020 O O . ALA A 1 129 ? 7.081 9.333 7.949 1.00 87.75 129 ALA A O 1
ATOM 1021 N N . VAL A 1 130 ? 7.990 7.501 7.007 1.00 87.19 130 VAL A N 1
ATOM 1022 C CA . VAL A 1 130 ? 6.716 6.774 6.908 1.00 87.19 130 VAL A CA 1
ATOM 1023 C C . VAL A 1 130 ? 6.185 6.387 8.287 1.00 87.19 130 VAL A C 1
ATOM 1025 O O . VAL A 1 130 ? 5.001 6.592 8.542 1.00 87.19 130 VAL A O 1
ATOM 1028 N N . LEU A 1 131 ? 7.039 5.898 9.191 1.00 88.00 131 LEU A N 1
ATOM 1029 C CA . LEU A 1 131 ? 6.636 5.551 10.556 1.00 88.00 131 LEU A CA 1
ATOM 1030 C C . LEU A 1 131 ? 6.071 6.764 11.308 1.00 88.00 131 LEU A C 1
ATOM 1032 O O . LEU A 1 131 ? 4.981 6.684 11.866 1.00 88.00 131 LEU A O 1
ATOM 1036 N N . LEU A 1 132 ? 6.760 7.908 11.251 1.00 88.62 132 LEU A N 1
ATOM 1037 C CA . LEU A 1 132 ? 6.285 9.158 11.854 1.00 88.62 132 LEU A CA 1
ATOM 1038 C C . LEU A 1 132 ? 4.941 9.594 11.270 1.00 88.62 132 LEU A C 1
ATOM 1040 O O . LEU A 1 132 ? 4.088 10.120 11.980 1.00 88.62 132 LEU A O 1
ATOM 1044 N N . LYS A 1 133 ? 4.742 9.395 9.965 1.00 87.69 133 LYS A N 1
ATOM 1045 C CA . LYS A 1 133 ? 3.480 9.735 9.313 1.00 87.69 133 LYS A CA 1
ATOM 1046 C C . LYS A 1 133 ? 2.346 8.818 9.761 1.00 87.69 133 LYS A C 1
ATOM 1048 O O . LYS A 1 133 ? 1.256 9.309 10.024 1.00 87.69 133 LYS A O 1
ATOM 1053 N N . LEU A 1 134 ? 2.618 7.521 9.887 1.00 85.81 134 LEU A N 1
ATOM 1054 C CA . LEU A 1 134 ? 1.664 6.543 10.400 1.00 85.81 134 LEU A CA 1
ATOM 1055 C C . LEU A 1 134 ? 1.257 6.876 11.841 1.00 85.81 134 LEU A C 1
ATOM 1057 O O . LEU A 1 134 ? 0.069 6.957 12.128 1.00 85.81 134 LEU A O 1
ATOM 1061 N N . GLN A 1 135 ? 2.227 7.177 12.708 1.00 86.38 135 GLN A N 1
ATOM 1062 C CA . GLN A 1 135 ? 1.969 7.593 14.090 1.00 86.38 135 GLN A CA 1
ATOM 1063 C C . GLN A 1 135 ? 1.102 8.852 14.156 1.00 86.38 135 GLN A C 1
ATOM 1065 O O . GLN A 1 135 ? 0.082 8.847 14.836 1.00 86.38 135 GLN A O 1
ATOM 1070 N N . LYS A 1 136 ? 1.431 9.889 13.375 1.00 86.38 136 LYS A N 1
ATOM 1071 C CA . LYS A 1 136 ? 0.631 11.123 13.316 1.00 86.38 136 LYS A CA 1
ATOM 1072 C C . LYS A 1 136 ? -0.815 10.883 12.880 1.00 86.38 136 LYS A C 1
ATOM 1074 O O . LYS A 1 136 ? -1.716 11.519 13.417 1.00 86.38 136 LYS A O 1
ATOM 1079 N N . VAL A 1 137 ? -1.042 9.991 11.912 1.00 81.44 137 VAL A N 1
ATOM 1080 C CA . VAL A 1 137 ? -2.399 9.635 11.461 1.00 81.44 137 VAL A CA 1
ATOM 1081 C C . VAL A 1 137 ? -3.160 8.911 12.575 1.00 81.44 137 VAL A C 1
ATOM 1083 O O . VAL A 1 137 ? -4.301 9.269 12.859 1.00 81.44 137 VAL A O 1
ATOM 1086 N N . CYS A 1 138 ? -2.525 7.952 13.253 1.00 78.62 138 CYS A N 1
ATOM 1087 C CA . CYS A 1 138 ? -3.137 7.237 14.374 1.00 78.62 138 CYS A CA 1
ATOM 1088 C C . CYS A 1 138 ? -3.438 8.160 15.569 1.00 78.62 138 CYS A C 1
ATOM 1090 O O . CYS A 1 138 ? -4.492 8.048 16.183 1.00 78.62 138 CYS A O 1
ATOM 1092 N N . GLU A 1 139 ? -2.539 9.093 15.892 1.00 79.62 139 GLU A N 1
ATOM 1093 C CA . GLU A 1 139 ? -2.705 10.040 17.002 1.00 79.62 139 GLU A CA 1
ATOM 1094 C C . GLU A 1 139 ? -3.817 11.057 16.748 1.00 79.62 139 GLU A C 1
ATOM 1096 O O . GLU A 1 139 ? -4.564 11.396 17.666 1.00 79.62 139 GLU A O 1
ATOM 1101 N N . LYS A 1 140 ? -3.936 11.536 15.506 1.00 78.25 140 LYS A N 1
ATOM 1102 C CA . LYS A 1 140 ? -4.960 12.507 15.117 1.00 78.25 140 LYS A CA 1
ATOM 1103 C C . LYS A 1 140 ? -6.367 11.911 15.134 1.00 78.25 140 LYS A C 1
ATOM 1105 O O . LYS A 1 140 ? -7.338 12.638 15.342 1.00 78.25 140 LYS A O 1
ATOM 1110 N N . TYR A 1 141 ? -6.489 10.603 14.922 1.00 72.94 141 TYR A N 1
ATOM 1111 C CA . TYR A 1 141 ? -7.778 9.930 14.883 1.00 72.94 141 TYR A CA 1
ATOM 1112 C C . TYR A 1 141 ? -8.184 9.437 16.279 1.00 72.94 141 TYR A C 1
ATOM 1114 O O . TYR A 1 141 ? -8.049 8.262 16.612 1.00 72.94 141 TYR A O 1
ATOM 1122 N N . GLU A 1 142 ? -8.743 10.336 17.096 1.00 70.25 142 GLU A N 1
ATOM 1123 C CA . GLU A 1 142 ? -9.338 9.985 18.401 1.00 70.25 142 GLU A CA 1
ATOM 1124 C C . GLU A 1 142 ? -10.440 8.916 18.262 1.00 70.25 142 GLU A C 1
ATOM 1126 O O . GLU A 1 142 ? -10.601 8.052 19.127 1.00 70.25 142 GLU A O 1
ATOM 1131 N N . GLY A 1 143 ? -11.119 8.898 17.109 1.00 71.25 143 GLY A N 1
ATOM 1132 C CA . GLY A 1 143 ? -12.066 7.853 16.733 1.00 71.25 143 GLY A CA 1
ATOM 1133 C C . GLY A 1 143 ? -11.461 6.446 16.690 1.00 71.25 143 GLY A C 1
ATOM 1134 O O . GLY A 1 143 ? -12.185 5.499 16.974 1.00 71.25 143 GLY A O 1
ATOM 1135 N N . LEU A 1 144 ? -10.154 6.283 16.418 1.00 74.69 144 LEU A N 1
ATOM 1136 C CA . LEU A 1 144 ? -9.505 4.963 16.431 1.00 74.69 144 LEU A CA 1
ATOM 1137 C C . LEU A 1 144 ? -9.559 4.364 17.829 1.00 74.69 144 LEU A C 1
ATOM 1139 O O . LEU A 1 144 ? -10.006 3.239 17.996 1.00 74.69 144 LEU A O 1
ATOM 1143 N N . LYS A 1 145 ? -9.164 5.161 18.829 1.00 77.44 145 LYS A N 1
ATOM 1144 C CA . LYS A 1 145 ? -9.117 4.750 20.236 1.00 77.44 145 LYS A CA 1
ATOM 1145 C C . LYS A 1 145 ? -10.506 4.385 20.742 1.00 77.44 145 LYS A C 1
ATOM 1147 O O . LYS A 1 145 ? -10.666 3.445 21.507 1.00 77.44 145 LYS A O 1
ATOM 1152 N N . MET A 1 146 ? -11.523 5.133 20.317 1.00 76.12 146 MET A N 1
ATOM 1153 C CA . MET A 1 146 ? -12.912 4.828 20.657 1.00 76.12 146 MET A CA 1
ATOM 1154 C C . MET A 1 146 ? -13.363 3.502 20.036 1.00 76.12 146 MET A C 1
ATOM 1156 O O . MET A 1 146 ? -13.985 2.685 20.705 1.00 76.12 146 MET A O 1
ATOM 1160 N N . VAL A 1 147 ? -13.048 3.289 18.761 1.00 79.25 147 VAL A N 1
ATOM 1161 C CA . VAL A 1 147 ? -13.422 2.081 18.022 1.00 79.25 147 VAL A CA 1
ATOM 1162 C C . VAL A 1 147 ? -12.677 0.846 18.545 1.00 79.25 147 VAL A C 1
ATOM 1164 O O . VAL A 1 147 ? -13.287 -0.215 18.645 1.00 79.25 147 VAL A O 1
ATOM 1167 N N . GLU A 1 148 ? -11.411 0.989 18.946 1.00 80.69 148 GLU A N 1
ATOM 1168 C CA . GLU A 1 148 ? -10.642 -0.044 19.654 1.00 80.69 148 GLU A CA 1
ATOM 1169 C C . GLU A 1 148 ? -11.342 -0.456 20.951 1.00 80.69 148 GLU A C 1
ATOM 1171 O O . GLU A 1 148 ? -11.641 -1.634 21.120 1.00 80.69 148 GLU A O 1
ATOM 1176 N N . LYS A 1 149 ? -11.738 0.510 21.791 1.00 80.31 149 LYS A N 1
ATOM 1177 C CA . LYS A 1 149 ? -12.465 0.211 23.035 1.00 80.31 149 LYS A CA 1
ATOM 1178 C C . LYS A 1 149 ? -13.780 -0.530 22.804 1.00 80.31 149 LYS A C 1
ATOM 1180 O O . LYS A 1 149 ? -14.103 -1.493 23.493 1.00 80.31 149 LYS A O 1
ATOM 1185 N N . ILE A 1 150 ? -14.560 -0.097 21.810 1.00 78.81 150 ILE A N 1
ATOM 1186 C CA . ILE A 1 150 ? -15.812 -0.782 21.451 1.00 78.81 150 ILE A CA 1
ATOM 1187 C C . ILE A 1 150 ? -15.520 -2.213 20.983 1.00 78.81 150 ILE A C 1
ATOM 1189 O O . ILE A 1 150 ? -16.264 -3.126 21.334 1.00 78.81 150 ILE A O 1
ATOM 1193 N N . SER A 1 151 ? -14.459 -2.420 20.199 1.00 83.31 151 SER A N 1
ATOM 1194 C CA . SER A 1 151 ? -14.066 -3.755 19.743 1.00 83.31 151 SER A CA 1
ATOM 1195 C C . SER A 1 151 ? -13.698 -4.661 20.916 1.00 83.31 151 SER A C 1
ATOM 1197 O O . SER A 1 151 ? -14.177 -5.789 20.963 1.00 83.31 151 SER A O 1
ATOM 1199 N N . ASN A 1 152 ? -12.927 -4.158 21.878 1.00 83.06 152 ASN A N 1
ATOM 1200 C CA . ASN A 1 152 ? -12.501 -4.916 23.055 1.00 83.06 152 ASN A CA 1
ATOM 1201 C C . ASN A 1 152 ? -13.706 -5.346 23.910 1.00 83.06 152 ASN A C 1
ATOM 1203 O O . ASN A 1 152 ? -13.819 -6.514 24.277 1.00 83.06 152 ASN A O 1
ATOM 1207 N N . ILE A 1 153 ? -14.694 -4.461 24.105 1.00 82.31 153 ILE A N 1
ATOM 1208 C CA . ILE A 1 153 ? -15.964 -4.821 24.765 1.00 82.31 153 ILE A CA 1
ATOM 1209 C C . ILE A 1 153 ? -16.730 -5.909 24.002 1.00 82.31 153 ILE A C 1
ATOM 1211 O O . ILE A 1 153 ? -17.316 -6.800 24.617 1.00 82.31 153 ILE A O 1
ATOM 1215 N N . LEU A 1 154 ? -16.771 -5.844 22.667 1.00 81.56 154 LEU A N 1
ATOM 1216 C CA . LEU A 1 154 ? -17.485 -6.834 21.852 1.00 81.56 154 LEU A CA 1
ATOM 1217 C C . LEU A 1 154 ? -16.817 -8.217 21.865 1.00 81.56 154 LEU A C 1
ATOM 1219 O O . LEU A 1 154 ? -17.524 -9.214 21.712 1.00 81.56 154 LEU A O 1
ATOM 1223 N N . GLU A 1 155 ? -15.499 -8.271 22.060 1.00 83.25 155 GLU A N 1
ATOM 1224 C CA . GLU A 1 155 ? -14.726 -9.510 22.228 1.00 83.25 155 GLU A CA 1
ATOM 1225 C C . GLU A 1 155 ? -14.713 -10.013 23.688 1.00 83.25 155 GLU A C 1
ATOM 1227 O O . GLU A 1 155 ? -14.287 -11.137 23.951 1.00 83.25 155 GLU A O 1
ATOM 1232 N N . GLY A 1 156 ? -15.258 -9.232 24.630 1.00 77.94 156 GLY A N 1
ATOM 1233 C CA . GLY A 1 156 ? -15.427 -9.621 26.033 1.00 77.94 156 GLY A CA 1
ATOM 1234 C C . GLY A 1 156 ? -14.250 -9.273 26.946 1.00 77.94 156 GLY A C 1
ATOM 1235 O O . GLY A 1 156 ? -14.108 -9.892 27.998 1.00 77.94 156 GLY A O 1
ATOM 1236 N N . GLU A 1 157 ? -13.409 -8.310 26.563 1.00 77.00 157 GLU A N 1
ATOM 1237 C CA . GLU A 1 157 ? -12.365 -7.766 27.436 1.00 77.00 157 GLU A CA 1
ATOM 1238 C C . GLU A 1 157 ? -12.958 -6.786 28.469 1.00 77.00 157 GLU A C 1
ATOM 1240 O O . GLU A 1 157 ? -13.870 -6.011 28.163 1.00 77.00 157 GLU A O 1
ATOM 1245 N N . ASP A 1 158 ? -12.431 -6.808 29.702 1.00 62.19 158 ASP A N 1
ATOM 1246 C CA . ASP A 1 158 ? -12.858 -5.943 30.812 1.00 62.19 158 ASP A CA 1
ATOM 1247 C C . ASP A 1 158 ? -12.353 -4.498 30.622 1.00 62.19 158 ASP A C 1
ATOM 1249 O O . ASP A 1 158 ? -11.431 -4.034 31.296 1.00 62.19 158 ASP A O 1
ATOM 1253 N N . GLU A 1 159 ? -12.959 -3.761 29.691 1.00 63.19 159 GLU A N 1
ATOM 1254 C CA . GLU A 1 159 ? -12.692 -2.335 29.505 1.00 63.19 159 GLU A CA 1
ATOM 1255 C C . GLU A 1 159 ? -13.793 -1.444 30.086 1.00 63.19 159 GLU A C 1
ATOM 1257 O O . GLU A 1 159 ? -14.981 -1.567 29.778 1.00 63.19 159 GLU A O 1
ATOM 1262 N N . ILE A 1 160 ? -13.382 -0.471 30.906 1.00 60.41 160 ILE A N 1
ATOM 1263 C CA . ILE A 1 160 ? -14.278 0.553 31.446 1.00 60.41 160 ILE A CA 1
ATOM 1264 C C . ILE A 1 160 ? -14.409 1.669 30.413 1.00 60.41 160 ILE A C 1
ATOM 1266 O O . ILE A 1 160 ? -13.504 2.485 30.213 1.00 60.41 160 ILE A O 1
ATOM 1270 N N . LEU A 1 161 ? -15.566 1.718 29.765 1.00 61.00 161 LEU A N 1
ATOM 1271 C CA . LEU A 1 161 ? -15.923 2.794 28.857 1.00 61.00 161 LEU A CA 1
ATOM 1272 C C . LEU A 1 161 ? -16.550 3.950 29.648 1.00 61.00 161 LEU A C 1
ATOM 1274 O O . LEU A 1 161 ? -17.620 3.801 30.238 1.00 61.00 161 LEU A O 1
ATOM 1278 N N . ASP A 1 162 ? -15.891 5.113 29.661 1.00 60.59 162 ASP A N 1
ATOM 1279 C CA . ASP A 1 162 ? -16.508 6.341 30.168 1.00 60.59 162 ASP A CA 1
ATOM 1280 C C . ASP A 1 162 ? -17.616 6.765 29.198 1.00 60.59 162 ASP A C 1
ATOM 1282 O O . ASP A 1 162 ? -17.372 7.374 28.154 1.00 60.59 162 ASP A O 1
ATOM 1286 N N . MET A 1 163 ? -18.852 6.398 29.535 1.00 54.59 163 MET A N 1
ATOM 1287 C CA . MET A 1 163 ? -20.041 6.703 28.740 1.00 54.59 163 MET A CA 1
ATOM 1288 C C . MET A 1 163 ? -20.264 8.212 28.571 1.00 54.59 163 MET A C 1
ATOM 1290 O O . MET A 1 163 ? -20.976 8.595 27.651 1.00 54.59 163 MET A O 1
ATOM 1294 N N . ASN A 1 164 ? -19.620 9.069 29.377 1.00 52.44 164 ASN A N 1
ATOM 1295 C CA . ASN A 1 164 ? -19.673 10.524 29.204 1.00 52.44 164 ASN A CA 1
ATOM 1296 C C . ASN A 1 164 ? -18.878 11.015 27.978 1.00 52.44 164 ASN A C 1
ATOM 1298 O O . ASN A 1 164 ? -19.105 12.129 27.512 1.00 52.44 164 ASN A O 1
ATOM 1302 N N . GLN A 1 165 ? -17.964 10.203 27.423 1.00 55.69 165 GLN A N 1
ATOM 1303 C CA . GLN A 1 165 ? -17.332 10.482 26.122 1.00 55.69 165 GLN A CA 1
ATOM 1304 C C . GLN A 1 165 ? -18.249 10.153 24.936 1.00 55.69 165 GLN A C 1
ATOM 1306 O O . GLN A 1 165 ? -17.997 10.602 23.815 1.00 55.69 165 GLN A O 1
ATOM 1311 N N . PHE A 1 166 ? -19.308 9.370 25.151 1.00 55.94 166 PHE A N 1
ATOM 1312 C CA . PHE A 1 166 ? -20.321 9.122 24.138 1.00 55.94 166 PHE A CA 1
ATOM 1313 C C . PHE A 1 166 ? -21.367 10.223 24.241 1.00 55.94 166 PHE A C 1
ATOM 1315 O O . PHE A 1 166 ? -22.035 10.352 25.259 1.00 55.94 166 PHE A O 1
ATOM 1322 N N . LEU A 1 167 ? -21.539 10.997 23.165 1.00 51.91 167 LEU A N 1
ATOM 1323 C CA . LEU A 1 167 ? -22.711 11.859 22.997 1.00 51.91 167 LEU A CA 1
ATOM 1324 C C . LEU A 1 167 ? -23.977 11.140 23.478 1.00 51.91 167 LEU A C 1
ATOM 1326 O O . LEU A 1 167 ? -24.139 9.970 23.127 1.00 51.91 167 LEU A O 1
ATOM 1330 N N . ASP A 1 168 ? -24.842 11.871 24.194 1.00 48.97 168 ASP A N 1
ATOM 1331 C CA . ASP A 1 168 ? -25.997 11.496 25.047 1.00 48.97 168 ASP A CA 1
ATOM 1332 C C . ASP A 1 168 ? -27.023 10.443 24.534 1.00 48.97 168 ASP A C 1
ATOM 1334 O O . ASP A 1 168 ? -28.139 10.349 25.036 1.00 48.97 168 ASP A O 1
ATOM 1338 N N . ASN A 1 169 ? -26.719 9.630 23.521 1.00 49.97 169 ASN A N 1
ATOM 1339 C CA . ASN A 1 169 ? -27.655 8.766 22.803 1.00 49.97 169 ASN A CA 1
ATOM 1340 C C . ASN A 1 169 ? -27.148 7.337 22.510 1.00 49.97 169 ASN A C 1
ATOM 1342 O O . ASN A 1 169 ? -27.802 6.604 21.752 1.00 49.97 169 ASN A O 1
ATOM 1346 N N . TYR A 1 170 ? -26.017 6.894 23.074 1.00 58.00 170 TYR A N 1
ATOM 1347 C CA . TYR A 1 170 ? -25.553 5.510 22.906 1.00 58.00 170 TYR A CA 1
ATOM 1348 C C . TYR A 1 170 ? -26.041 4.588 24.036 1.00 58.00 170 TYR A C 1
ATOM 1350 O O . TYR A 1 170 ? -25.608 4.679 25.175 1.00 58.00 170 TYR A O 1
ATOM 1358 N N . SER A 1 171 ? -26.954 3.670 23.701 1.00 62.31 171 SER A N 1
ATOM 1359 C CA . SER A 1 171 ? -27.359 2.539 24.553 1.00 62.31 171 SER A CA 1
ATOM 1360 C C . SER A 1 171 ? -26.453 1.330 24.288 1.00 62.31 171 SER A C 1
ATOM 1362 O O . SER A 1 171 ? -25.958 1.194 23.171 1.00 62.31 171 SER A O 1
ATOM 1364 N N . CYS A 1 172 ? -26.305 0.402 25.242 1.00 64.44 172 CYS A N 1
ATOM 1365 C CA . CYS A 1 172 ? -25.529 -0.839 25.076 1.00 64.44 172 CYS A CA 1
ATOM 1366 C C . CYS A 1 172 ? -25.937 -1.650 23.829 1.00 64.44 172 CYS A C 1
ATOM 1368 O O . CYS A 1 172 ? -25.095 -2.239 23.156 1.00 64.44 172 CYS A O 1
ATOM 1370 N N . ASN A 1 173 ? -27.219 -1.599 23.443 1.00 67.25 173 ASN A N 1
ATOM 1371 C CA . ASN A 1 173 ? -27.718 -2.224 22.211 1.00 67.25 173 ASN A CA 1
ATOM 1372 C C . ASN A 1 173 ? -27.108 -1.631 20.930 1.00 67.25 173 ASN A C 1
ATOM 1374 O O . ASN A 1 173 ? -27.166 -2.257 19.874 1.00 67.25 173 ASN A O 1
ATOM 1378 N N . ASN A 1 174 ? -26.550 -0.419 20.990 1.00 68.38 174 ASN A N 1
ATOM 1379 C CA . ASN A 1 174 ? -25.919 0.215 19.843 1.00 68.38 174 ASN A CA 1
ATOM 1380 C C . ASN A 1 174 ? -24.520 -0.356 19.553 1.00 68.38 174 ASN A C 1
ATOM 1382 O O . ASN A 1 174 ? -24.121 -0.342 18.390 1.00 68.38 174 ASN A O 1
ATOM 1386 N N . PHE A 1 175 ? -23.806 -0.895 20.551 1.00 72.12 175 PHE A N 1
ATOM 1387 C CA . PHE A 1 175 ? -22.457 -1.446 20.360 1.00 72.12 175 PHE A CA 1
ATOM 1388 C C . PHE A 1 175 ? -22.447 -2.663 19.434 1.00 72.12 175 PHE A C 1
ATOM 1390 O O . PHE A 1 175 ? -21.549 -2.798 18.612 1.00 72.12 175 PHE A O 1
ATOM 1397 N N . VAL A 1 176 ? -23.502 -3.482 19.456 1.00 75.06 176 VAL A N 1
ATOM 1398 C CA . VAL A 1 176 ? -23.634 -4.659 18.577 1.00 75.06 176 VAL A CA 1
ATOM 1399 C C . VAL A 1 176 ? -23.531 -4.286 17.089 1.00 75.06 176 VAL A C 1
ATOM 1401 O O . VAL A 1 176 ? -23.001 -5.055 16.288 1.00 75.06 176 VAL A O 1
ATOM 1404 N N . TYR A 1 177 ? -23.975 -3.084 16.701 1.00 71.62 177 TYR A N 1
ATOM 1405 C CA . TYR A 1 177 ? -23.891 -2.620 15.310 1.00 71.62 177 TYR A CA 1
ATOM 1406 C C . TYR A 1 177 ? -22.473 -2.216 14.883 1.00 71.62 177 TYR A C 1
ATOM 1408 O O . TYR A 1 177 ? -22.225 -2.100 13.684 1.00 71.62 177 TYR A O 1
ATOM 1416 N N . PHE A 1 178 ? -21.541 -2.038 15.825 1.00 75.44 178 PHE A N 1
ATOM 1417 C CA . PHE A 1 178 ? -20.140 -1.748 15.516 1.00 75.44 178 PHE A CA 1
ATOM 1418 C C . PHE A 1 178 ? -19.338 -2.989 15.129 1.00 75.44 178 PHE A C 1
ATOM 1420 O O . PHE A 1 178 ? -18.246 -2.844 14.589 1.00 75.44 178 PHE A O 1
ATOM 1427 N N . LYS A 1 179 ? -19.893 -4.198 15.296 1.00 79.88 179 LYS A N 1
ATOM 1428 C CA . LYS A 1 179 ? -19.231 -5.456 14.914 1.00 79.88 179 LYS A CA 1
ATOM 1429 C C . LYS A 1 179 ? -18.719 -5.462 13.467 1.00 79.88 179 LYS A C 1
ATOM 1431 O O . LYS A 1 179 ? -17.698 -6.077 13.184 1.00 79.88 179 LYS A O 1
ATOM 1436 N N . TYR A 1 180 ? -19.414 -4.761 12.572 1.00 77.81 180 TYR A N 1
ATOM 1437 C CA . TYR A 1 180 ? -19.048 -4.604 11.160 1.00 77.81 180 TYR A CA 1
ATOM 1438 C C . TYR A 1 180 ? -18.899 -3.126 10.773 1.00 77.81 180 TYR A C 1
ATOM 1440 O O . TYR A 1 180 ? -19.213 -2.740 9.645 1.00 77.81 180 TYR A O 1
ATOM 1448 N N . ALA A 1 181 ? -18.500 -2.274 11.724 1.00 74.00 181 ALA A N 1
ATOM 1449 C CA . ALA A 1 181 ? -18.287 -0.861 11.448 1.00 74.00 181 ALA A CA 1
ATOM 1450 C C . ALA A 1 181 ? -17.175 -0.688 10.401 1.00 74.00 181 ALA A C 1
ATOM 1452 O O . ALA A 1 181 ? -16.098 -1.271 10.547 1.00 74.00 181 ALA A O 1
ATOM 1453 N N . PRO A 1 182 ? -17.403 0.124 9.355 1.00 66.81 182 PRO A N 1
ATOM 1454 C CA . PRO A 1 182 ? -16.385 0.370 8.351 1.00 66.81 182 PRO A CA 1
ATOM 1455 C C . PRO A 1 182 ? -15.229 1.162 8.962 1.00 66.81 182 PRO A C 1
ATOM 1457 O O . PRO A 1 182 ? -15.415 2.264 9.476 1.00 66.81 182 PRO A O 1
ATOM 1460 N N . THR A 1 183 ? -14.023 0.614 8.856 1.00 71.12 183 THR A N 1
ATOM 1461 C CA . THR A 1 183 ? -12.777 1.269 9.283 1.00 71.12 183 THR A CA 1
ATOM 1462 C C . THR A 1 183 ? -12.143 2.100 8.168 1.00 71.12 183 THR A C 1
ATOM 1464 O O . THR A 1 183 ? -11.248 2.905 8.420 1.00 71.12 183 THR A O 1
ATOM 1467 N N . THR A 1 184 ? -12.620 1.951 6.924 1.00 69.50 184 THR A N 1
ATOM 1468 C CA . THR A 1 184 ? -12.111 2.687 5.762 1.00 69.50 184 THR A CA 1
ATOM 1469 C C . THR A 1 184 ? -13.148 3.628 5.155 1.00 69.50 184 THR A C 1
ATOM 1471 O O . THR A 1 184 ? -14.348 3.354 5.122 1.00 69.50 184 THR A O 1
ATOM 1474 N N . SER A 1 185 ? -12.673 4.735 4.574 1.00 63.06 185 SER A N 1
ATOM 1475 C CA . SER A 1 185 ? -13.526 5.665 3.820 1.00 63.06 185 SER A CA 1
ATOM 1476 C C . SER A 1 185 ? -14.081 5.059 2.524 1.00 63.06 185 SER A C 1
ATOM 1478 O O . SER A 1 185 ? -15.057 5.565 1.979 1.00 63.06 185 SER A O 1
ATOM 1480 N N . VAL A 1 186 ? -13.492 3.964 2.030 1.00 60.81 186 VAL A N 1
ATOM 1481 C CA . VAL A 1 186 ? -13.931 3.292 0.796 1.00 60.81 186 VAL A CA 1
ATOM 1482 C C . VAL A 1 186 ? -15.329 2.701 0.962 1.00 60.81 186 VAL A C 1
ATOM 1484 O O . VAL A 1 186 ? -16.140 2.762 0.036 1.00 60.81 186 VAL A O 1
ATOM 1487 N N . ASP A 1 187 ? -15.652 2.175 2.141 1.00 58.72 187 ASP A N 1
ATOM 1488 C CA . ASP A 1 187 ? -16.996 1.667 2.419 1.00 58.72 187 ASP A CA 1
ATOM 1489 C C . ASP A 1 187 ? -18.023 2.800 2.545 1.00 58.72 187 ASP A C 1
ATOM 1491 O O . ASP A 1 187 ? -19.177 2.639 2.145 1.00 58.72 187 ASP A O 1
ATOM 1495 N N . VAL A 1 188 ? -17.587 3.989 2.976 1.00 59.47 188 VAL A N 1
ATOM 1496 C CA . VAL A 1 188 ? -18.398 5.217 2.942 1.00 59.47 188 VAL A CA 1
ATOM 1497 C C . VAL A 1 188 ? -18.687 5.641 1.499 1.00 59.47 188 VAL A C 1
ATOM 1499 O O . VAL A 1 188 ? -19.834 5.884 1.138 1.00 59.47 188 VAL A O 1
ATOM 1502 N N . GLU A 1 189 ? -17.684 5.636 0.623 1.00 59.62 189 GLU A N 1
ATOM 1503 C CA . GLU A 1 189 ? -17.876 5.939 -0.802 1.00 59.62 189 GLU A CA 1
ATOM 1504 C C . GLU A 1 189 ? -18.806 4.936 -1.503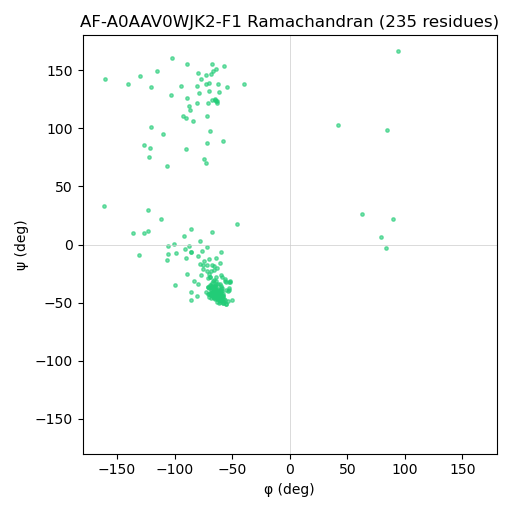 1.00 59.62 189 GLU A C 1
ATOM 1506 O O . GLU A 1 189 ? -19.694 5.314 -2.274 1.00 59.62 189 GLU A O 1
ATOM 1511 N N . ARG A 1 190 ? -18.655 3.642 -1.202 1.00 65.00 190 ARG A N 1
ATOM 1512 C CA . ARG A 1 190 ? -19.533 2.585 -1.727 1.00 65.00 190 ARG A CA 1
ATOM 1513 C C . ARG A 1 190 ? -20.954 2.686 -1.173 1.00 65.00 190 ARG A C 1
ATOM 1515 O O . ARG A 1 190 ? -21.910 2.372 -1.895 1.00 65.00 190 ARG A O 1
ATOM 1522 N N . SER A 1 191 ? -21.119 3.138 0.071 1.00 64.25 191 SER A N 1
ATOM 1523 C CA . SER A 1 191 ? -22.446 3.365 0.639 1.00 64.25 191 SER A CA 1
ATOM 1524 C C . SER A 1 191 ? -23.148 4.532 -0.048 1.00 64.25 191 SER A C 1
ATOM 1526 O O . SER A 1 191 ? -24.326 4.388 -0.345 1.00 64.25 191 SER A O 1
ATOM 1528 N N . PHE A 1 192 ? -22.449 5.592 -0.478 1.00 64.44 192 PHE A N 1
ATOM 1529 C CA . PHE A 1 192 ? -23.064 6.651 -1.296 1.00 64.44 192 PHE A CA 1
ATOM 1530 C C . PHE A 1 192 ? -23.632 6.143 -2.624 1.00 64.44 192 PHE A C 1
ATOM 1532 O O . PHE A 1 192 ? -24.721 6.556 -3.016 1.00 64.44 192 PHE A O 1
ATOM 1539 N N . SER A 1 193 ? -22.954 5.219 -3.310 1.00 65.88 193 SER A N 1
ATOM 1540 C CA . SER A 1 193 ? -23.508 4.588 -4.520 1.00 65.88 193 SER A CA 1
ATOM 1541 C C . SER A 1 193 ? -24.767 3.765 -4.210 1.00 65.88 193 SER A C 1
ATOM 1543 O O . SER A 1 193 ? -25.764 3.824 -4.938 1.00 65.88 193 SER A O 1
ATOM 1545 N N . SER A 1 194 ? -24.754 3.059 -3.078 1.00 64.44 194 SER A N 1
ATOM 1546 C CA . SER A 1 194 ? -25.901 2.288 -2.592 1.00 64.44 194 SER A CA 1
ATOM 1547 C C . SER A 1 194 ? -27.063 3.204 -2.192 1.00 64.44 194 SER A C 1
ATOM 1549 O O . SER A 1 194 ? -28.202 2.939 -2.564 1.00 64.44 194 SER A O 1
ATOM 1551 N N . TYR A 1 195 ? -26.783 4.327 -1.527 1.00 68.19 195 TYR A N 1
ATOM 1552 C CA . TYR A 1 195 ? -27.761 5.350 -1.167 1.00 68.19 195 TYR A CA 1
ATOM 1553 C C . TYR A 1 195 ? -28.321 6.051 -2.388 1.00 68.19 195 TYR A C 1
ATOM 1555 O O . TYR A 1 195 ? -29.523 6.238 -2.461 1.00 68.19 195 TYR A O 1
ATOM 1563 N N . LYS A 1 196 ? -27.499 6.371 -3.387 1.00 69.62 196 LYS A N 1
ATOM 1564 C CA . LYS A 1 196 ? -27.978 6.936 -4.652 1.00 69.62 196 LYS A CA 1
ATOM 1565 C C . LYS A 1 196 ? -28.966 5.997 -5.346 1.00 69.62 196 LYS A C 1
ATOM 1567 O O . LYS A 1 196 ? -29.957 6.449 -5.905 1.00 69.62 196 LYS A O 1
ATOM 1572 N N . THR A 1 197 ? -28.720 4.690 -5.270 1.00 69.06 197 THR A N 1
ATOM 1573 C CA . THR A 1 197 ? -29.650 3.671 -5.778 1.00 69.06 197 THR A CA 1
ATOM 1574 C C . THR A 1 197 ? -30.911 3.582 -4.910 1.00 69.06 197 THR A C 1
ATOM 1576 O O . THR A 1 197 ? -32.021 3.507 -5.434 1.00 69.06 197 THR A O 1
ATOM 1579 N N . LEU A 1 198 ? -30.757 3.622 -3.585 1.00 65.56 198 LEU A N 1
ATOM 1580 C CA . LEU A 1 198 ? -31.843 3.529 -2.607 1.00 65.56 198 LEU A CA 1
ATOM 1581 C C . LEU A 1 198 ? -32.769 4.757 -2.621 1.00 65.56 198 LEU A C 1
ATOM 1583 O O . LEU A 1 198 ? -33.972 4.600 -2.471 1.00 65.56 198 LEU A O 1
ATOM 1587 N N . LEU A 1 199 ? -32.218 5.949 -2.838 1.00 66.75 199 LEU A N 1
ATOM 1588 C CA . LEU A 1 199 ? -32.911 7.240 -2.884 1.00 66.75 199 LEU A CA 1
ATOM 1589 C C . LEU A 1 199 ? -33.352 7.632 -4.304 1.00 66.75 199 LEU A C 1
ATOM 1591 O O . LEU A 1 199 ? -33.787 8.759 -4.509 1.00 66.75 199 LEU A O 1
ATOM 1595 N N . SER A 1 200 ? -33.210 6.743 -5.290 1.00 68.06 200 SER A N 1
ATOM 1596 C CA . SER A 1 200 ? -33.732 6.995 -6.637 1.00 68.06 200 SER A CA 1
ATOM 1597 C C . SER A 1 200 ? -35.265 6.984 -6.638 1.00 68.06 200 SER A C 1
ATOM 1599 O O . SER A 1 200 ? -35.879 6.205 -5.908 1.00 68.06 200 SER A O 1
ATOM 1601 N N . ASP A 1 201 ? -35.884 7.804 -7.494 1.00 63.38 201 ASP A N 1
ATOM 1602 C CA . ASP A 1 201 ? -37.340 8.054 -7.535 1.00 63.38 201 ASP A CA 1
ATOM 1603 C C . ASP A 1 201 ? -38.212 6.803 -7.799 1.00 63.38 201 ASP A C 1
ATOM 1605 O O . ASP A 1 201 ? -39.437 6.841 -7.706 1.00 63.38 201 ASP A O 1
ATOM 1609 N N . ASN A 1 202 ? -37.592 5.659 -8.095 1.00 60.19 202 ASN A N 1
ATOM 1610 C CA . ASN A 1 202 ? -38.248 4.434 -8.546 1.00 60.19 202 ASN A CA 1
ATOM 1611 C C . ASN A 1 202 ? -38.782 3.507 -7.428 1.00 60.19 202 ASN A C 1
ATOM 1613 O O . ASN A 1 202 ? -39.129 2.361 -7.725 1.00 60.19 202 ASN A O 1
ATOM 1617 N N . ARG A 1 203 ? -38.884 3.927 -6.153 1.00 58.41 203 ARG A N 1
ATOM 1618 C CA . ARG A 1 203 ? -39.479 3.082 -5.086 1.00 58.41 203 ARG A CA 1
ATOM 1619 C C . ARG A 1 203 ? -40.547 3.777 -4.238 1.00 58.41 203 ARG A C 1
ATOM 1621 O O . ARG A 1 203 ? -40.461 4.952 -3.909 1.00 58.41 203 ARG A O 1
ATOM 1628 N N . ARG A 1 204 ? -41.552 2.983 -3.847 1.00 58.34 204 ARG A N 1
ATOM 1629 C CA . ARG A 1 204 ? -42.700 3.361 -3.009 1.00 58.34 204 ARG A CA 1
ATOM 1630 C C . ARG A 1 204 ? -42.302 3.361 -1.522 1.00 58.34 204 ARG A C 1
ATOM 1632 O O . ARG A 1 204 ? -41.871 2.332 -1.019 1.00 58.34 204 ARG A O 1
ATOM 1639 N N . ALA A 1 205 ? -42.470 4.514 -0.868 1.00 57.41 205 ALA A N 1
ATOM 1640 C CA . ALA A 1 205 ? -42.514 4.777 0.580 1.00 57.41 205 ALA A CA 1
ATOM 1641 C C . ALA A 1 205 ? -41.498 4.040 1.489 1.00 57.41 205 ALA A C 1
ATOM 1643 O O . ALA A 1 205 ? -41.702 2.900 1.906 1.00 57.41 205 ALA A O 1
ATOM 1644 N N . PHE A 1 206 ? -40.449 4.750 1.917 1.00 59.44 206 PHE A N 1
ATOM 1645 C CA . PHE A 1 206 ? -39.616 4.328 3.047 1.00 59.44 206 PHE A CA 1
ATOM 1646 C C . PHE A 1 206 ? -40.300 4.659 4.378 1.00 59.44 206 PHE A C 1
ATOM 1648 O O . PHE A 1 206 ? -40.683 5.802 4.613 1.00 59.44 206 PHE A O 1
ATOM 1655 N N . THR A 1 207 ? -40.385 3.692 5.293 1.00 61.47 207 THR A N 1
ATOM 1656 C CA . THR A 1 207 ? -40.673 3.989 6.703 1.00 61.47 207 THR A CA 1
ATOM 1657 C C . THR A 1 207 ? -39.397 4.464 7.403 1.00 61.47 207 THR A C 1
ATOM 1659 O O . THR A 1 207 ? -38.286 4.024 7.081 1.00 61.47 207 THR A O 1
ATOM 1662 N N . PHE A 1 208 ? -39.538 5.356 8.388 1.00 60.94 208 PHE A N 1
ATOM 1663 C CA . PHE A 1 208 ? -38.405 5.900 9.152 1.00 60.94 208 PHE A CA 1
ATOM 1664 C C . PHE A 1 208 ? -37.551 4.801 9.802 1.00 60.94 208 PHE A C 1
ATOM 1666 O O . PHE A 1 208 ? -36.332 4.916 9.905 1.00 60.94 208 PHE A O 1
ATOM 1673 N N . GLU A 1 209 ? -38.183 3.699 10.194 1.00 56.69 209 GLU A N 1
ATOM 1674 C CA . GLU A 1 209 ? -37.536 2.552 10.821 1.00 56.69 209 GLU A CA 1
ATOM 1675 C C . GLU A 1 209 ? -36.639 1.768 9.846 1.00 56.69 209 GLU A C 1
ATOM 1677 O O . GLU A 1 209 ? -35.531 1.365 10.208 1.00 56.69 209 GLU A O 1
ATOM 1682 N N . ASN A 1 210 ? -37.057 1.646 8.580 1.00 62.81 210 ASN A N 1
ATOM 1683 C CA . ASN A 1 210 ? -36.272 1.017 7.514 1.00 62.81 210 ASN A CA 1
ATOM 1684 C C . ASN A 1 210 ? -35.066 1.880 7.112 1.00 62.81 210 ASN A C 1
ATOM 1686 O O . ASN A 1 210 ? -33.948 1.368 6.997 1.00 62.81 210 ASN A O 1
ATOM 1690 N N . LEU A 1 211 ? -35.265 3.198 7.000 1.00 64.25 211 LEU A N 1
ATOM 1691 C CA . LEU A 1 211 ? -34.183 4.169 6.802 1.00 64.25 211 LEU A CA 1
ATOM 1692 C C . LEU A 1 211 ? -33.180 4.138 7.958 1.00 64.25 211 LEU A C 1
ATOM 1694 O O . LEU A 1 211 ? -31.970 4.126 7.742 1.00 64.25 211 LEU A O 1
ATOM 1698 N N . ARG A 1 212 ? -33.670 4.060 9.199 1.00 55.84 212 ARG A N 1
ATOM 1699 C CA . ARG A 1 212 ? -32.834 4.031 10.403 1.00 55.84 212 ARG A CA 1
ATOM 1700 C C . ARG A 1 212 ? -31.971 2.766 10.506 1.00 55.84 212 ARG A C 1
ATOM 1702 O O . ARG A 1 212 ? -30.961 2.819 11.200 1.00 55.84 212 ARG A O 1
ATOM 1709 N N . LYS A 1 213 ? -32.324 1.662 9.841 1.00 61.62 213 LYS A N 1
ATOM 1710 C CA . LYS A 1 213 ? -31.472 0.460 9.738 1.00 61.62 213 LYS A CA 1
ATOM 1711 C C . LYS A 1 213 ? -30.377 0.609 8.674 1.00 61.62 213 LYS A C 1
ATOM 1713 O O . LYS A 1 213 ? -29.280 0.114 8.880 1.00 61.62 213 LYS A O 1
ATOM 1718 N N . HIS A 1 214 ? -30.653 1.321 7.579 1.00 58.38 214 HIS A N 1
ATOM 1719 C CA . HIS A 1 214 ? -29.693 1.522 6.482 1.00 58.38 214 HIS A CA 1
ATOM 1720 C C . HIS A 1 214 ? -28.707 2.674 6.736 1.00 58.38 214 HIS A C 1
ATOM 1722 O O . HIS A 1 214 ? -27.569 2.603 6.294 1.00 58.38 214 HIS A O 1
ATOM 1728 N N . LEU A 1 215 ? -29.124 3.723 7.455 1.00 55.09 215 LEU A N 1
ATOM 1729 C CA . LEU A 1 215 ? -28.338 4.948 7.664 1.00 55.09 215 LEU A CA 1
ATOM 1730 C C . LEU A 1 215 ? -27.592 5.005 9.007 1.00 55.09 215 LEU A C 1
ATOM 1732 O O . LEU A 1 215 ? -26.830 5.943 9.241 1.00 55.09 215 LEU A O 1
ATOM 1736 N N . ARG A 1 216 ? -27.814 4.060 9.934 1.00 46.59 216 ARG A N 1
ATOM 1737 C CA . ARG A 1 216 ? -27.273 4.182 11.301 1.00 46.59 216 ARG A CA 1
ATOM 1738 C C . ARG A 1 216 ? -25.754 4.077 11.473 1.00 46.59 216 ARG A C 1
ATOM 1740 O O . ARG A 1 216 ? -25.313 4.677 12.448 1.00 46.59 216 ARG A O 1
ATOM 1747 N N . PRO A 1 217 ? -24.944 3.466 10.584 1.00 45.56 217 PRO A N 1
ATOM 1748 C CA . PRO A 1 217 ? -23.492 3.595 10.721 1.00 45.56 217 PRO A CA 1
ATOM 1749 C C . PRO A 1 217 ? -23.017 5.051 10.544 1.00 45.56 217 PRO A C 1
ATOM 1751 O O . PRO A 1 217 ? -21.871 5.358 10.839 1.00 45.56 217 PRO A O 1
ATOM 1754 N N . TYR A 1 218 ? -23.893 5.951 10.065 1.00 42.50 218 TYR A N 1
ATOM 1755 C CA . TYR A 1 218 ? -23.551 7.299 9.609 1.00 42.50 218 TYR A CA 1
ATOM 1756 C C . TYR A 1 218 ? -24.365 8.425 10.260 1.00 42.50 218 TYR A C 1
ATOM 1758 O O . TYR A 1 218 ? -24.291 9.560 9.789 1.00 42.50 218 TYR A O 1
ATOM 1766 N N . ARG A 1 219 ? -25.162 8.171 11.314 1.00 32.97 219 ARG A N 1
ATOM 1767 C CA . ARG A 1 219 ? -25.901 9.259 11.990 1.00 32.97 219 ARG A CA 1
ATOM 1768 C C . ARG A 1 219 ? -24.948 10.149 12.795 1.00 32.97 219 ARG A C 1
ATOM 1770 O O . ARG A 1 219 ? -24.744 9.965 13.988 1.00 32.97 219 ARG A O 1
ATOM 1777 N N . GLN A 1 220 ? -24.417 11.142 12.093 1.00 41.12 220 GLN A N 1
ATOM 1778 C CA . GLN A 1 220 ? -23.782 12.343 12.603 1.00 41.12 220 GLN A CA 1
ATOM 1779 C C . GLN A 1 220 ? -24.855 13.271 13.187 1.00 41.12 220 GLN A C 1
ATOM 1781 O O . GLN A 1 220 ? -25.636 13.870 12.452 1.00 41.12 220 GLN A O 1
ATOM 1786 N N . HIS A 1 221 ? -24.869 13.432 14.505 1.00 30.72 221 HIS A N 1
ATOM 1787 C CA . HIS A 1 221 ? -25.325 14.680 15.111 1.00 30.72 221 HIS A CA 1
ATOM 1788 C C . HIS A 1 221 ? -24.191 15.234 15.969 1.00 30.72 221 HIS A C 1
ATOM 1790 O O . HIS A 1 221 ? -24.198 15.144 17.188 1.00 30.72 221 HIS A O 1
ATOM 1796 N N . HIS A 1 222 ? -23.201 15.797 15.278 1.00 25.33 222 HIS A N 1
ATOM 1797 C CA . HIS A 1 222 ? -22.400 16.902 15.783 1.00 25.33 222 HIS A CA 1
ATOM 1798 C C . HIS A 1 222 ? -22.138 17.869 14.623 1.00 25.33 222 HIS A C 1
ATOM 1800 O O . HIS A 1 222 ? -21.816 17.391 13.532 1.00 25.33 222 HIS A O 1
ATOM 1806 N N . PRO A 1 223 ? -22.212 19.197 14.820 1.00 27.67 223 PRO A N 1
ATOM 1807 C CA . PRO A 1 223 ? -21.919 20.185 13.776 1.00 27.67 223 PRO A CA 1
ATOM 1808 C C . PRO A 1 223 ? -20.443 20.246 13.332 1.00 27.67 223 PRO A C 1
ATOM 1810 O O . PRO A 1 223 ? -20.056 21.187 12.647 1.00 27.67 223 PRO A O 1
ATOM 1813 N N . SER A 1 224 ? -19.591 19.300 13.737 1.00 28.42 224 SER A N 1
ATOM 1814 C CA . SER A 1 224 ? -18.136 19.474 13.641 1.00 28.42 224 SER A CA 1
ATOM 1815 C C . SER A 1 224 ? -17.322 18.174 13.714 1.00 28.42 224 SER A C 1
ATOM 1817 O O . SER A 1 224 ? -16.200 18.182 14.208 1.00 28.42 224 SER A O 1
ATOM 1819 N N . ILE A 1 225 ? -17.831 17.046 13.198 1.00 30.22 225 ILE A N 1
ATOM 1820 C CA . ILE A 1 225 ? -17.028 15.811 13.120 1.00 30.22 225 ILE A CA 1
ATOM 1821 C C . ILE A 1 225 ? -16.691 15.499 11.668 1.00 30.22 225 ILE A C 1
ATOM 1823 O O . ILE A 1 225 ? -17.436 14.856 10.927 1.00 30.22 225 ILE A O 1
ATOM 1827 N N . HIS A 1 226 ? -15.504 15.965 11.293 1.00 30.94 226 HIS A N 1
ATOM 1828 C CA . HIS A 1 226 ? -14.742 15.450 10.175 1.00 30.94 226 HIS A CA 1
ATOM 1829 C C . HIS A 1 226 ? -14.481 13.943 10.378 1.00 30.94 226 HIS A C 1
ATOM 1831 O O . HIS A 1 226 ? -13.448 13.550 10.909 1.00 30.94 226 HIS A O 1
ATOM 1837 N N . PHE A 1 227 ? -15.384 13.080 9.901 1.00 30.19 227 PHE A N 1
ATOM 1838 C CA . PHE A 1 227 ? -15.030 11.706 9.521 1.00 30.19 227 PHE A CA 1
ATOM 1839 C C . PHE A 1 227 ? -14.234 11.779 8.219 1.00 30.19 227 PHE A C 1
ATOM 1841 O O . PHE A 1 227 ? -14.724 11.479 7.132 1.00 30.19 227 PHE A O 1
ATOM 1848 N N . TYR A 1 228 ? -13.015 12.287 8.323 1.00 34.62 228 TYR A N 1
ATOM 1849 C CA . TYR A 1 228 ? -12.117 12.407 7.201 1.00 34.62 228 TYR A CA 1
ATOM 1850 C C . TYR A 1 228 ? -10.845 11.617 7.482 1.00 34.62 228 TYR A C 1
ATOM 1852 O O . TYR A 1 228 ? -10.241 11.723 8.541 1.00 34.62 228 TYR A O 1
ATOM 1860 N N . PHE A 1 229 ? -10.452 10.896 6.435 1.00 34.59 229 PHE A N 1
ATOM 1861 C CA . PHE A 1 229 ? -9.104 10.439 6.132 1.00 34.59 229 PHE A CA 1
ATOM 1862 C C . PHE A 1 229 ? -8.593 9.142 6.768 1.00 34.59 229 PHE A C 1
ATOM 1864 O O . PHE A 1 229 ? -7.926 9.133 7.788 1.00 34.59 229 PHE A O 1
ATOM 1871 N N . PHE A 1 230 ? -8.670 8.076 5.966 1.00 32.69 230 PHE A N 1
ATOM 1872 C CA . PHE A 1 230 ? -7.498 7.212 5.749 1.00 32.69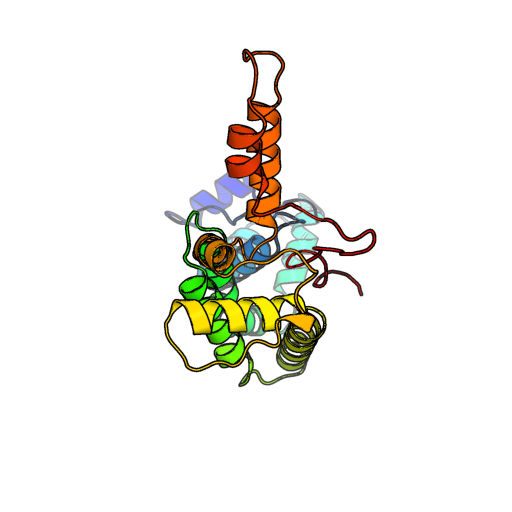 230 PHE A CA 1
ATOM 1873 C C . PHE A 1 230 ? -6.848 7.414 4.363 1.00 32.69 230 PHE A C 1
ATOM 1875 O O . PHE A 1 230 ? -5.751 6.926 4.114 1.00 32.69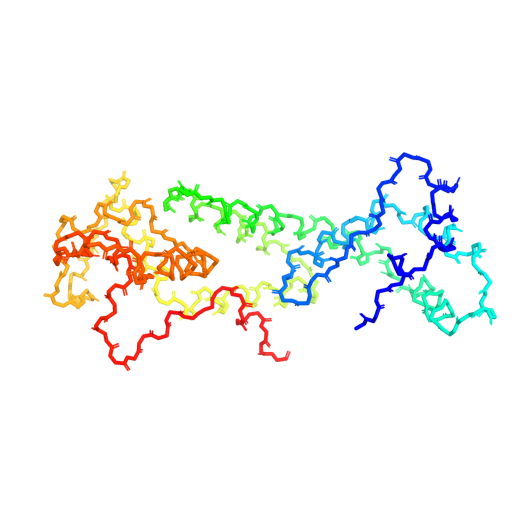 230 PHE A O 1
ATOM 1882 N N . TYR A 1 231 ? -7.477 8.181 3.457 1.00 32.62 231 TYR A N 1
ATOM 1883 C CA . TYR A 1 231 ? -7.009 8.317 2.067 1.00 32.62 231 TYR A CA 1
ATOM 1884 C C . TYR A 1 231 ? -6.341 9.652 1.696 1.00 32.62 231 TYR A C 1
ATOM 1886 O O . TYR A 1 231 ? -5.687 9.723 0.660 1.00 32.62 231 TYR A O 1
ATOM 1894 N N . GLY A 1 232 ? -6.453 10.696 2.522 1.00 30.39 232 GLY A N 1
ATOM 1895 C CA . GLY A 1 232 ? -5.992 12.049 2.159 1.00 30.39 232 GLY A CA 1
ATOM 1896 C C . GLY A 1 232 ? -5.113 12.764 3.184 1.00 30.39 232 GLY A C 1
ATOM 1897 O O . GLY A 1 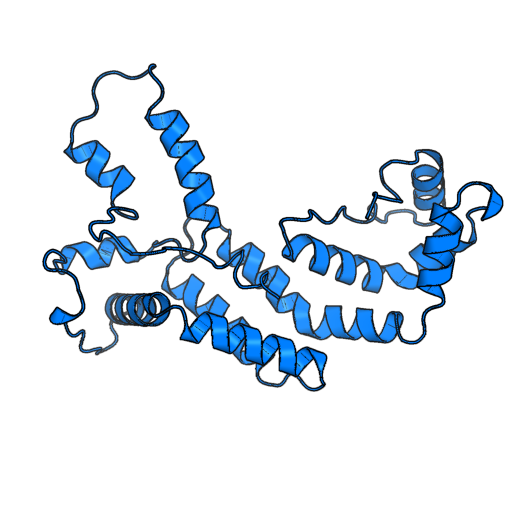232 ? -4.460 13.733 2.824 1.00 30.39 232 GLY A O 1
ATOM 1898 N N . GLU A 1 233 ? -4.946 12.251 4.403 1.00 29.16 233 GLU A N 1
ATOM 1899 C CA . GLU A 1 233 ? -3.922 12.783 5.325 1.00 29.16 233 GLU A CA 1
ATOM 1900 C C . GLU A 1 233 ? -2.538 12.166 5.123 1.00 29.16 233 GLU A C 1
ATOM 1902 O O . GLU A 1 233 ? -1.528 12.693 5.589 1.00 29.16 233 GLU A O 1
ATOM 1907 N N . LEU A 1 234 ? -2.450 11.151 4.261 1.00 33.84 234 LEU A N 1
ATOM 1908 C CA . LEU A 1 234 ? -1.196 10.841 3.589 1.00 33.84 234 LEU A CA 1
ATOM 1909 C C . LEU A 1 234 ? -0.823 11.888 2.512 1.00 33.84 234 LEU A C 1
ATOM 1911 O O . LEU A 1 234 ? 0.261 11.770 1.945 1.00 33.84 234 LEU A O 1
ATOM 1915 N N . ALA A 1 235 ? -1.641 12.920 2.251 1.00 36.53 235 ALA A N 1
ATOM 1916 C CA . ALA A 1 235 ? -1.527 13.770 1.059 1.00 36.53 235 ALA A CA 1
ATOM 1917 C C . ALA A 1 235 ? -1.356 15.293 1.279 1.00 36.53 235 ALA A C 1
ATOM 1919 O O . ALA A 1 235 ? -1.394 16.020 0.292 1.00 36.53 235 ALA A O 1
ATOM 1920 N N . CYS A 1 236 ? -1.090 15.801 2.490 1.00 29.83 236 CYS A N 1
ATOM 1921 C CA . CYS A 1 236 ? -0.721 17.220 2.666 1.00 29.83 236 CYS A CA 1
ATOM 1922 C C . CYS A 1 236 ? 0.652 17.390 3.328 1.00 29.83 236 CYS A C 1
ATOM 1924 O O . CYS A 1 236 ? 0.764 17.509 4.547 1.00 29.83 236 CYS A O 1
ATOM 1926 N N . ASN A 1 237 ? 1.689 17.310 2.489 1.00 27.42 237 ASN A N 1
ATOM 1927 C CA . ASN A 1 237 ? 2.780 18.285 2.351 1.00 27.42 237 ASN A CA 1
ATOM 1928 C C . ASN A 1 237 ? 3.561 17.959 1.076 1.00 27.42 237 ASN A C 1
ATOM 1930 O O . ASN A 1 237 ? 3.959 16.779 0.933 1.00 27.42 237 ASN A O 1
#

Foldseek 3Di:
DDDDQPPDPVLVVLLCVQPPPDDDQFDQDPLDVLSVLVNLQSCLVCVVSVLVSLVPDDCVVDVVSVVVNVVNPDPCSNVVSVVSNVQCVLVSVLVVLLLDAQQFLVNNVVSLVVNLVSLVPDDDPVSVVVNVLSVVVVVVPPVVVVLVQLVCVVVPHPDDDPCVVPDPDDDPVLSVVSRRQRPDCSVVVVLVVVVCVVPDPPDDDDDPVNVCVSCVSPPDDDPDDPPDDPRPSVPDD